Protein AF-A0A8T6YCF0-F1 (afdb_monomer_lite)

Radius of gyration: 19.41 Å; chains: 1; bounding box: 42×40×58 Å

Sequence (185 aa):
MAETSKVFKGVSFTDSLKNYMGLRNVSLCQFLFFLNIADIAQQIENNFYSDKDWHFRYNVSAMIKFAIVKFFRQQPFKKIVLSQDEAWLLGFEEGKDGGISIPSGGTLHHFVKYRLGIEGINKVMEMVGERIVKLIDLKDAKLDSTPLEASRYDVHSDFNPHYECKMDKAHITMIGTYPVFMTHT

Foldseek 3Di:
DDWDWDDAPRDIDTDACVVVQPPLDDDLLLVLLRQDCVVVQVVLCVPFFDDDPPDDDDPSQLLLSLVVVCVQVVDQLQPDDDDQVSSVSSPFDQDPVRGGDTDGSVRSVCCDPPGGNPPSNVSSLVVSVVSVVVVADPVQWDWDKAFDDQCQPDPPFDQDPVVRGGTKIWGFTDRNNDGSDIDID

Secondary structure (DSSP, 8-state):
--EEEEEETTEEEEEEGGGGTT-S---HHHHHHHS--HHHHHHHHHHT----TTSPPP-HHHHHHHHHHHHHTT--GGG----HHHHHHHTPPBPTTS-B-PPPHHHHHHIIIIIIHHHHHHHHHHHHHHHHHHHS-GGGEEEEEEEEE--TT-SSSPEETTTTEE-EEEEEEEETTEEEEEEE-

Structure (mmCIF, N/CA/C/O backbone):
data_AF-A0A8T6YCF0-F1
#
_entry.id   AF-A0A8T6YCF0-F1
#
loop_
_atom_site.group_PDB
_atom_site.id
_atom_site.type_symbol
_atom_site.label_atom_id
_atom_site.label_alt_id
_atom_site.label_comp_id
_atom_site.label_asym_id
_atom_site.label_entity_id
_atom_site.label_seq_id
_atom_site.pdbx_PDB_ins_code
_atom_site.Cartn_x
_atom_site.Cartn_y
_atom_site.Cartn_z
_atom_site.occupancy
_atom_site.B_iso_or_equiv
_atom_site.auth_seq_id
_atom_site.auth_comp_id
_atom_site.auth_asym_id
_atom_site.auth_atom_id
_atom_site.pdbx_PDB_model_num
ATOM 1 N N . MET A 1 1 ? -12.829 -14.033 10.451 1.00 55.97 1 MET A N 1
ATOM 2 C CA . MET A 1 1 ? -12.445 -12.652 10.087 1.00 55.97 1 MET A CA 1
ATOM 3 C C . MET A 1 1 ? -12.482 -11.834 11.354 1.00 55.97 1 MET A C 1
ATOM 5 O O . MET A 1 1 ? -13.473 -11.937 12.064 1.00 55.97 1 MET A O 1
ATOM 9 N N . ALA A 1 2 ? -11.388 -11.150 11.669 1.00 57.84 2 ALA A N 1
ATOM 10 C CA . ALA A 1 2 ? -11.230 -10.439 12.930 1.00 57.84 2 ALA A CA 1
ATOM 11 C C . ALA A 1 2 ? -12.069 -9.151 12.951 1.00 57.84 2 ALA A C 1
ATOM 13 O O . ALA A 1 2 ? -12.141 -8.444 11.944 1.00 57.84 2 ALA A O 1
ATOM 14 N N . GLU A 1 3 ? -12.689 -8.867 14.092 1.00 63.62 3 GLU A N 1
ATOM 15 C CA . GLU A 1 3 ? -13.190 -7.534 14.424 1.00 63.62 3 GLU A CA 1
ATOM 16 C C . GLU A 1 3 ? -11.995 -6.624 14.717 1.00 63.62 3 GLU A C 1
ATOM 18 O O . GLU A 1 3 ? -11.006 -7.050 15.316 1.00 63.62 3 GLU A O 1
ATOM 23 N N . THR A 1 4 ? -12.051 -5.386 14.237 1.00 68.25 4 THR A N 1
ATOM 24 C CA . THR A 1 4 ? -11.009 -4.379 14.454 1.00 68.25 4 THR A CA 1
ATOM 25 C C . THR A 1 4 ? -11.621 -3.209 15.204 1.00 68.25 4 THR A C 1
ATOM 27 O O . THR A 1 4 ? -12.600 -2.628 14.736 1.00 68.25 4 THR A O 1
ATOM 30 N N . SER A 1 5 ? -11.036 -2.860 16.350 1.00 68.38 5 SER A N 1
ATOM 31 C CA . SER A 1 5 ? -11.446 -1.711 17.160 1.00 68.38 5 SER A CA 1
ATOM 32 C C . SER A 1 5 ? -10.407 -0.596 17.066 1.00 68.38 5 SER A C 1
ATOM 34 O O . SER A 1 5 ? -9.217 -0.841 17.275 1.00 68.38 5 SER A O 1
ATOM 36 N N . LYS A 1 6 ? -10.829 0.635 16.759 1.00 70.00 6 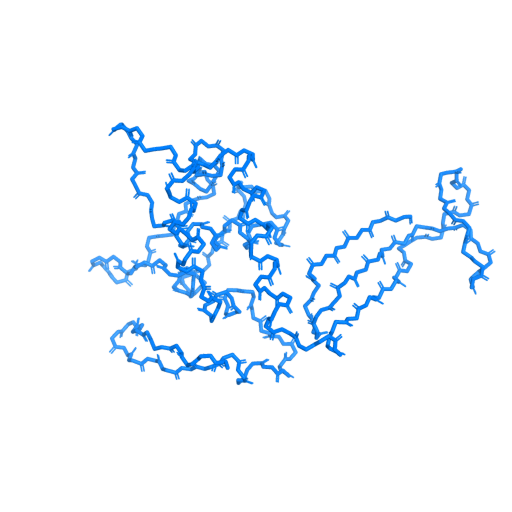LYS A N 1
ATOM 37 C CA . LYS A 1 6 ? -9.950 1.815 16.736 1.00 70.00 6 LYS A CA 1
ATOM 38 C C . LYS A 1 6 ? -10.720 3.085 17.096 1.00 70.00 6 LYS A C 1
ATOM 40 O O . LYS A 1 6 ? -11.910 3.194 16.822 1.00 70.00 6 LYS A O 1
ATOM 45 N N . VAL A 1 7 ? -10.033 4.052 17.699 1.00 65.00 7 VAL A N 1
ATOM 46 C CA . VAL A 1 7 ? -10.597 5.371 18.015 1.00 65.00 7 VAL A CA 1
ATOM 47 C C . VAL A 1 7 ? -10.356 6.338 16.848 1.00 65.00 7 VAL A C 1
ATOM 49 O O . VAL A 1 7 ? -9.244 6.406 16.318 1.00 65.00 7 VAL A O 1
ATOM 52 N N . PHE A 1 8 ? -11.386 7.090 16.458 1.00 61.44 8 PHE A N 1
ATOM 53 C CA . PHE A 1 8 ? -11.293 8.224 15.529 1.00 61.44 8 PHE A CA 1
ATOM 54 C C . PHE A 1 8 ? -11.990 9.431 16.135 1.00 61.44 8 PHE A C 1
ATOM 56 O O . PHE A 1 8 ? -13.147 9.305 16.541 1.00 61.44 8 PHE A O 1
ATOM 63 N N . LYS A 1 9 ? -11.315 10.585 16.220 1.00 63.62 9 LYS A N 1
ATOM 64 C CA . LYS A 1 9 ? -11.897 11.810 16.802 1.00 63.62 9 LYS A CA 1
ATOM 65 C C . LYS A 1 9 ? -12.595 11.587 18.158 1.00 63.62 9 LYS A C 1
ATOM 67 O O . LYS A 1 9 ? -13.655 12.146 18.425 1.00 63.62 9 LYS A O 1
ATOM 72 N N . GLY A 1 10 ? -12.034 10.719 19.002 1.00 61.75 10 GLY A N 1
ATOM 73 C CA . GLY A 1 10 ? -12.578 10.390 20.327 1.00 61.75 10 GLY A CA 1
ATOM 74 C C . GLY A 1 10 ? -13.732 9.377 20.358 1.00 61.75 10 GLY A C 1
ATOM 75 O O . GLY A 1 10 ? -14.208 9.050 21.442 1.00 61.75 10 GLY A O 1
ATOM 76 N N . VAL A 1 11 ? -14.164 8.836 19.215 1.00 62.38 11 VAL A N 1
ATOM 77 C CA . VAL A 1 11 ? -15.215 7.809 19.137 1.00 62.38 11 VAL A CA 1
ATOM 78 C C . VAL A 1 11 ? -14.588 6.433 18.923 1.00 62.38 11 VAL A C 1
ATOM 80 O O . VAL A 1 11 ? -13.785 6.251 18.009 1.00 62.38 11 VAL A O 1
ATOM 83 N N . SER A 1 12 ? -14.956 5.456 19.758 1.00 69.88 12 SER A N 1
ATOM 84 C CA . SER A 1 12 ? -14.554 4.055 19.581 1.00 69.88 12 SER A CA 1
ATOM 85 C C . SER A 1 12 ? -15.373 3.408 18.465 1.00 69.88 12 SER A C 1
ATOM 87 O O . SER A 1 12 ? -16.601 3.374 18.534 1.00 69.88 12 SER A O 1
ATOM 89 N N . PHE A 1 13 ? -14.693 2.895 17.443 1.00 64.19 13 PHE A N 1
ATOM 90 C CA . PHE A 1 13 ? -15.291 2.212 16.304 1.00 64.19 13 PHE A CA 1
ATOM 91 C C . PHE A 1 13 ? -14.854 0.750 16.312 1.00 64.19 13 PHE A C 1
ATOM 93 O O . PHE A 1 13 ? -13.655 0.479 16.322 1.00 64.19 13 PHE A O 1
ATOM 100 N N . THR A 1 14 ? -15.806 -0.184 16.322 1.00 72.50 14 THR A N 1
ATOM 101 C CA . THR A 1 14 ? -15.543 -1.624 16.166 1.00 72.50 14 THR A CA 1
ATOM 102 C C . THR A 1 14 ? -16.291 -2.124 14.950 1.00 72.50 14 THR A C 1
ATOM 104 O O . THR A 1 14 ? -17.495 -1.905 14.841 1.00 72.50 14 THR A O 1
ATOM 107 N N . ASP A 1 15 ? -15.578 -2.776 14.038 1.00 71.75 15 ASP A N 1
ATOM 108 C CA . ASP A 1 15 ? -16.151 -3.223 12.773 1.00 71.75 15 ASP A CA 1
ATOM 109 C C . ASP A 1 15 ? -15.438 -4.466 12.232 1.00 71.75 15 ASP A C 1
ATOM 111 O O . ASP A 1 15 ? -14.382 -4.864 12.729 1.00 71.75 15 ASP A O 1
ATOM 115 N N . SER A 1 16 ? -16.007 -5.102 11.211 1.00 73.56 16 SER A N 1
ATOM 116 C CA . SER A 1 16 ? -15.486 -6.329 10.621 1.00 73.56 16 SER A CA 1
ATOM 117 C C . SER A 1 16 ? -15.520 -6.290 9.098 1.00 73.56 16 SER A C 1
ATOM 119 O O . SER A 1 16 ? -16.460 -5.783 8.488 1.00 73.56 16 SER A O 1
ATOM 121 N N . LEU A 1 17 ? -14.543 -6.948 8.465 1.00 71.06 17 LEU A N 1
ATOM 122 C CA . LEU A 1 17 ? -14.498 -7.088 7.006 1.00 71.06 17 LEU A CA 1
ATOM 123 C C . LEU A 1 17 ? -15.774 -7.736 6.428 1.00 71.06 17 LEU A C 1
ATOM 125 O O . LEU A 1 17 ? -16.150 -7.438 5.298 1.00 71.06 17 LEU A O 1
ATOM 129 N N . LYS A 1 18 ? -16.477 -8.579 7.200 1.00 72.00 18 LYS A N 1
ATOM 130 C CA . LYS A 1 18 ? -17.719 -9.243 6.764 1.00 72.00 18 LYS A CA 1
ATOM 131 C C . LYS A 1 18 ? -18.812 -8.250 6.379 1.00 72.00 18 LYS A C 1
ATOM 133 O O . LYS A 1 18 ? -19.547 -8.518 5.438 1.00 72.00 18 LYS A O 1
ATOM 138 N N . ASN A 1 19 ? -18.875 -7.101 7.051 1.00 69.44 19 ASN A N 1
ATOM 139 C CA . ASN A 1 19 ? -19.874 -6.062 6.782 1.00 69.44 19 ASN A CA 1
ATOM 140 C C . ASN A 1 19 ? -19.693 -5.410 5.400 1.00 69.44 19 ASN A C 1
ATOM 142 O O . ASN A 1 19 ? -20.586 -4.732 4.898 1.00 69.44 19 ASN A O 1
ATOM 146 N N . TYR A 1 20 ? -18.542 -5.652 4.773 1.00 70.25 20 TYR A N 1
ATOM 147 C CA . TYR A 1 20 ? -18.143 -5.099 3.487 1.00 70.25 20 TYR A CA 1
ATOM 148 C C . TYR A 1 20 ? -18.127 -6.142 2.366 1.00 70.25 20 TYR A C 1
ATOM 150 O O . TYR A 1 20 ? -18.108 -5.778 1.189 1.00 70.25 20 TYR A O 1
ATOM 158 N N . MET A 1 21 ? -18.173 -7.435 2.706 1.00 63.44 21 MET A N 1
ATOM 159 C CA . MET A 1 21 ? -18.227 -8.523 1.733 1.00 63.44 21 MET A CA 1
ATOM 160 C C . MET A 1 21 ? -19.614 -8.567 1.078 1.00 63.44 21 MET A C 1
ATOM 162 O O . MET A 1 21 ? -20.559 -9.116 1.632 1.00 63.44 21 MET A O 1
ATOM 166 N N . GLY A 1 22 ? -19.744 -7.939 -0.093 1.00 62.09 22 GLY A N 1
ATOM 167 C CA . GLY A 1 22 ? -20.997 -7.853 -0.857 1.00 62.09 22 GLY A CA 1
ATOM 168 C C . GLY A 1 22 ? -21.413 -6.428 -1.228 1.00 62.09 22 GLY A C 1
ATOM 169 O O . GLY A 1 22 ? -22.298 -6.240 -2.065 1.00 62.09 22 GLY A O 1
ATOM 170 N N . LEU A 1 23 ? -20.753 -5.413 -0.665 1.00 69.00 23 LEU A N 1
ATOM 171 C CA . LEU A 1 23 ? -20.927 -4.032 -1.101 1.00 69.00 23 LEU A CA 1
ATOM 172 C C . LEU A 1 23 ? -20.154 -3.798 -2.405 1.00 69.00 23 LEU A C 1
ATOM 174 O O . LEU A 1 23 ? -18.994 -4.178 -2.528 1.00 69.00 23 LEU A O 1
ATOM 178 N N . ARG A 1 24 ? -20.787 -3.135 -3.381 1.00 55.75 24 ARG A N 1
ATOM 179 C CA . ARG A 1 24 ? -20.176 -2.893 -4.704 1.00 55.75 24 ARG A CA 1
ATOM 180 C C . ARG A 1 24 ? -19.000 -1.908 -4.673 1.00 55.75 24 ARG A C 1
ATOM 182 O O . ARG A 1 24 ? -18.152 -1.976 -5.551 1.00 55.75 24 ARG A O 1
ATOM 189 N N . ASN A 1 25 ? -18.948 -1.017 -3.679 1.00 65.25 25 ASN A N 1
ATOM 190 C CA . ASN A 1 25 ? -17.993 0.092 -3.608 1.00 65.25 25 ASN A CA 1
ATOM 191 C C . ASN A 1 25 ? -17.349 0.192 -2.215 1.00 65.25 25 ASN A C 1
ATOM 193 O O . ASN A 1 25 ? -17.681 1.092 -1.445 1.00 65.25 25 ASN A O 1
ATOM 197 N N . VAL A 1 26 ? -16.428 -0.714 -1.875 1.00 70.31 26 VAL A N 1
ATOM 198 C CA . VAL A 1 26 ? -15.593 -0.565 -0.663 1.00 70.31 26 VAL A CA 1
ATOM 199 C C . VAL A 1 26 ? -14.213 -0.072 -1.070 1.00 70.31 26 VAL A C 1
ATOM 201 O O . VAL A 1 26 ? -13.620 -0.596 -2.014 1.00 70.31 26 VAL A O 1
ATOM 204 N N . SER A 1 27 ? -13.719 0.968 -0.398 1.00 80.81 27 SER A N 1
ATOM 205 C CA . SER A 1 27 ? -12.425 1.563 -0.730 1.00 80.81 27 SER A CA 1
ATOM 206 C C . SER A 1 27 ? -11.279 0.610 -0.381 1.00 80.81 27 SER A C 1
ATOM 208 O O . SER A 1 27 ? -11.339 -0.138 0.597 1.00 80.81 27 SER A O 1
ATOM 210 N N . LEU A 1 28 ? -10.189 0.670 -1.151 1.00 84.56 28 LEU A N 1
ATOM 211 C CA . LEU A 1 28 ? -8.976 -0.094 -0.849 1.00 84.56 28 LEU A CA 1
ATOM 212 C C . LEU A 1 28 ? -8.439 0.226 0.555 1.00 84.56 28 LEU A C 1
ATOM 214 O O . LEU A 1 28 ? -7.995 -0.673 1.260 1.00 84.56 28 LEU A O 1
ATOM 218 N N . CYS A 1 29 ? -8.510 1.488 0.985 1.00 88.69 29 CYS A N 1
ATOM 219 C CA . CYS A 1 29 ? -8.079 1.892 2.323 1.00 88.69 29 CYS A CA 1
ATOM 220 C C . CYS A 1 29 ? -8.915 1.212 3.417 1.00 88.69 29 CYS A C 1
ATOM 222 O O . CYS A 1 29 ? -8.352 0.768 4.414 1.00 88.69 29 CYS A O 1
ATOM 224 N N . GLN A 1 30 ? -10.227 1.057 3.207 1.00 83.81 30 GLN A N 1
ATOM 225 C CA . GLN A 1 30 ? -11.110 0.336 4.126 1.00 83.81 30 GLN A CA 1
ATOM 226 C C . GLN A 1 30 ? -10.774 -1.160 4.174 1.00 83.81 30 GLN A C 1
ATOM 228 O O . GLN A 1 30 ? -10.737 -1.754 5.246 1.00 83.81 30 GLN A O 1
ATOM 233 N N . PHE A 1 31 ? -10.468 -1.779 3.032 1.00 83.12 31 PHE A N 1
ATOM 234 C CA . PHE A 1 31 ? -9.995 -3.164 3.015 1.00 83.12 31 PHE A CA 1
ATOM 235 C C . PHE A 1 31 ? -8.668 -3.318 3.780 1.00 83.12 31 PHE A C 1
ATOM 237 O O . PHE A 1 31 ? -8.532 -4.184 4.645 1.00 83.12 31 PHE A O 1
ATOM 244 N N . LEU A 1 32 ? -7.702 -2.435 3.512 1.00 87.06 32 LEU A N 1
ATOM 245 C CA . LEU A 1 32 ? -6.395 -2.437 4.169 1.00 87.06 32 LEU A CA 1
ATOM 246 C C . LEU A 1 32 ? -6.477 -2.121 5.667 1.00 87.06 32 LEU A C 1
ATOM 248 O O . LEU A 1 32 ? -5.581 -2.518 6.410 1.00 87.06 32 LEU A O 1
ATOM 252 N N . PHE A 1 33 ? -7.521 -1.432 6.131 1.00 86.00 33 PHE A N 1
ATOM 253 C CA . PHE A 1 33 ? -7.781 -1.234 7.556 1.00 86.00 33 PHE A CA 1
ATOM 254 C C . PHE A 1 33 ? -7.974 -2.579 8.275 1.00 86.00 33 PHE A C 1
ATOM 256 O O . PHE A 1 33 ? -7.303 -2.826 9.276 1.00 86.00 33 PHE A O 1
ATOM 263 N N . PHE A 1 34 ? -8.786 -3.480 7.710 1.00 80.94 34 PHE A N 1
ATOM 264 C CA . PHE A 1 34 ? -9.031 -4.819 8.266 1.00 80.94 34 PHE A CA 1
ATOM 265 C C . PHE A 1 34 ? -7.914 -5.827 7.983 1.00 80.94 34 PHE A C 1
ATOM 267 O O . PHE A 1 34 ? -7.823 -6.867 8.640 1.00 80.94 34 PHE A O 1
ATOM 274 N N . LEU A 1 35 ? -7.055 -5.544 7.002 1.00 83.44 35 LEU A N 1
ATOM 275 C CA . LEU A 1 35 ? -5.901 -6.379 6.711 1.00 83.44 35 LEU A CA 1
ATOM 276 C C . LEU A 1 35 ? -4.837 -6.196 7.804 1.00 83.44 35 LEU A C 1
ATOM 278 O O . LEU A 1 35 ? -4.079 -5.219 7.811 1.00 83.44 35 LEU A O 1
ATOM 282 N N . ASN A 1 36 ? -4.763 -7.154 8.732 1.00 84.06 36 ASN A N 1
ATOM 283 C CA . ASN A 1 36 ? -3.674 -7.195 9.702 1.00 84.06 36 ASN A CA 1
ATOM 284 C C . ASN A 1 36 ? -2.362 -7.538 8.984 1.00 84.06 36 ASN A C 1
ATOM 286 O O . ASN A 1 36 ? -2.206 -8.645 8.462 1.00 84.06 36 ASN A O 1
ATOM 290 N N . ILE A 1 37 ? -1.444 -6.572 8.975 1.00 90.62 37 ILE A N 1
ATOM 291 C CA . ILE A 1 37 ? -0.098 -6.684 8.408 1.00 90.62 37 ILE A CA 1
ATOM 292 C C . ILE A 1 37 ? 0.990 -6.409 9.454 1.00 90.62 37 ILE A C 1
ATOM 294 O O . ILE A 1 37 ? 2.121 -6.124 9.078 1.00 90.62 37 ILE A O 1
ATOM 298 N N . ALA A 1 38 ? 0.669 -6.409 10.751 1.00 91.06 38 ALA A N 1
ATOM 299 C CA . ALA A 1 38 ? 1.638 -6.063 11.794 1.00 91.06 38 ALA A CA 1
ATOM 300 C C . ALA A 1 38 ? 2.857 -6.998 11.772 1.00 91.06 38 ALA A C 1
ATOM 302 O O . ALA A 1 38 ? 3.994 -6.547 11.876 1.00 91.06 38 ALA A O 1
ATOM 303 N N . ASP A 1 39 ? 2.620 -8.290 11.548 1.00 92.19 39 ASP A N 1
ATOM 304 C CA . ASP A 1 39 ? 3.664 -9.299 11.400 1.00 92.19 39 ASP A CA 1
ATOM 305 C C . ASP A 1 39 ? 4.502 -9.089 10.128 1.00 92.19 39 ASP A C 1
ATOM 307 O O . ASP A 1 39 ? 5.728 -9.178 10.176 1.00 92.19 39 ASP A O 1
ATOM 311 N N . ILE A 1 40 ? 3.859 -8.714 9.016 1.00 93.44 40 ILE A N 1
ATOM 312 C CA . ILE A 1 40 ? 4.548 -8.348 7.770 1.00 93.44 40 ILE A CA 1
ATOM 313 C C . ILE A 1 40 ? 5.423 -7.113 8.003 1.00 93.44 40 ILE A C 1
ATOM 315 O O . ILE A 1 40 ? 6.596 -7.117 7.646 1.00 93.44 40 ILE A O 1
ATOM 319 N N . ALA A 1 41 ? 4.882 -6.067 8.628 1.00 93.81 41 ALA A N 1
ATOM 320 C CA . ALA A 1 41 ? 5.615 -4.842 8.924 1.00 93.81 41 ALA A CA 1
ATOM 321 C C . ALA A 1 41 ? 6.839 -5.129 9.803 1.00 93.81 41 ALA A C 1
ATOM 323 O O . ALA A 1 41 ? 7.929 -4.674 9.471 1.00 93.81 41 ALA A O 1
ATOM 324 N N . GLN A 1 42 ? 6.691 -5.954 10.844 1.00 94.06 42 GLN A N 1
ATOM 325 C CA . GLN A 1 42 ? 7.803 -6.370 11.698 1.00 94.06 42 GLN A CA 1
ATOM 326 C C . GLN A 1 42 ? 8.873 -7.146 10.918 1.00 94.06 42 GLN A C 1
ATOM 328 O O . GLN A 1 42 ? 10.067 -6.896 11.080 1.00 94.06 42 GLN A O 1
ATOM 333 N N . GLN A 1 43 ? 8.465 -8.080 10.055 1.00 93.56 43 GLN A N 1
ATOM 334 C CA . GLN A 1 43 ? 9.404 -8.830 9.223 1.00 93.56 43 GLN A CA 1
ATOM 335 C C . GLN A 1 43 ? 10.154 -7.910 8.254 1.00 93.56 43 GLN A C 1
ATOM 337 O O . GLN A 1 43 ? 11.359 -8.073 8.060 1.00 93.56 43 GLN A O 1
ATOM 342 N N . ILE A 1 44 ? 9.464 -6.934 7.668 1.00 93.12 44 ILE A N 1
ATOM 343 C CA . ILE A 1 44 ? 10.071 -5.946 6.780 1.00 93.12 44 ILE A CA 1
ATOM 344 C C . ILE A 1 44 ? 11.037 -5.038 7.542 1.00 93.12 44 ILE A C 1
ATOM 346 O O . ILE A 1 44 ? 12.150 -4.810 7.065 1.00 93.12 44 ILE A O 1
ATOM 350 N N . GLU A 1 45 ? 10.657 -4.585 8.739 1.00 91.69 45 GLU A N 1
ATOM 351 C CA . GLU A 1 45 ? 11.529 -3.811 9.625 1.00 91.69 45 GLU A CA 1
ATOM 352 C C . GLU A 1 45 ? 12.829 -4.551 9.945 1.00 91.69 45 GLU A C 1
ATOM 354 O O . GLU A 1 45 ? 13.906 -3.976 9.828 1.00 91.69 45 GLU A O 1
ATOM 359 N N . ASN A 1 46 ? 12.745 -5.839 10.271 1.00 91.50 46 ASN A N 1
ATOM 360 C CA . ASN A 1 46 ? 13.909 -6.607 10.710 1.00 91.50 46 ASN A CA 1
ATOM 361 C C . ASN A 1 46 ? 14.888 -6.962 9.579 1.00 91.50 46 ASN A C 1
ATOM 363 O O . ASN A 1 46 ? 16.062 -7.188 9.855 1.00 91.50 46 ASN A O 1
ATOM 367 N N . ASN A 1 47 ? 14.414 -7.070 8.333 1.00 92.31 47 ASN A N 1
ATOM 368 C CA . ASN A 1 47 ? 15.201 -7.667 7.243 1.00 92.31 47 ASN A CA 1
ATOM 369 C C . ASN A 1 47 ? 15.517 -6.711 6.089 1.00 92.31 47 ASN A C 1
ATOM 371 O O . ASN A 1 47 ? 16.493 -6.927 5.379 1.00 92.31 47 ASN A O 1
ATOM 375 N N . PHE A 1 48 ? 14.702 -5.676 5.879 1.00 90.00 48 PHE A N 1
ATOM 376 C CA . PHE A 1 48 ? 14.815 -4.813 4.696 1.00 90.00 48 PHE A CA 1
ATOM 377 C C . PHE A 1 48 ? 14.879 -3.328 5.038 1.00 90.00 48 PHE A C 1
ATOM 379 O O . PHE A 1 48 ? 15.377 -2.539 4.241 1.00 90.00 48 PHE A O 1
ATOM 386 N N . TYR A 1 49 ? 14.372 -2.928 6.204 1.00 87.31 49 TYR A N 1
ATOM 387 C CA . TYR A 1 49 ? 14.271 -1.526 6.576 1.00 87.31 49 TYR A CA 1
ATOM 388 C C . TYR A 1 49 ? 15.625 -0.950 7.003 1.00 87.31 49 TYR A C 1
ATOM 390 O O . TYR A 1 49 ? 16.131 -1.217 8.090 1.00 87.31 49 TYR A O 1
ATOM 398 N N . SER A 1 50 ? 16.209 -0.107 6.153 1.00 83.19 50 SER A N 1
ATOM 399 C CA . SER A 1 50 ? 17.502 0.531 6.435 1.00 83.19 50 SER A CA 1
ATOM 400 C C . SER A 1 50 ? 17.380 1.621 7.508 1.00 83.19 50 SER A C 1
ATOM 402 O O . SER A 1 50 ? 17.049 2.760 7.177 1.00 83.19 50 SER A O 1
ATOM 404 N N . ASP A 1 51 ? 17.721 1.323 8.765 1.00 71.75 51 ASP A N 1
ATOM 405 C CA . ASP A 1 51 ? 17.632 2.256 9.902 1.00 71.75 51 ASP A CA 1
ATOM 406 C C . ASP A 1 51 ? 18.959 2.944 10.259 1.00 71.75 51 ASP A C 1
ATOM 408 O O . ASP A 1 51 ? 19.509 2.768 11.339 1.00 71.75 51 ASP A O 1
ATOM 412 N N . LYS A 1 52 ? 19.509 3.727 9.323 1.00 76.25 52 LYS A N 1
ATOM 413 C CA . LYS A 1 52 ? 20.689 4.563 9.614 1.00 76.25 52 LYS A CA 1
ATOM 414 C C . LYS A 1 52 ? 20.296 5.762 10.483 1.00 76.25 52 LYS A C 1
ATOM 416 O O . LYS A 1 52 ? 19.283 6.400 10.194 1.00 76.25 52 LYS A O 1
ATOM 421 N N . ASP A 1 53 ? 21.162 6.131 11.426 1.00 63.12 53 ASP A N 1
ATOM 422 C CA . ASP A 1 53 ? 20.938 7.147 12.476 1.00 63.12 53 ASP A CA 1
ATOM 423 C C . ASP A 1 53 ? 20.421 8.512 11.986 1.00 63.12 53 ASP A C 1
ATOM 425 O O . ASP A 1 53 ? 19.688 9.206 12.683 1.00 63.12 53 ASP A O 1
ATOM 429 N N . TRP A 1 54 ? 20.778 8.913 10.768 1.00 64.00 54 TRP A N 1
ATOM 430 C CA . TRP A 1 54 ? 20.379 10.190 10.162 1.00 64.00 54 TRP A CA 1
ATOM 431 C C . TRP A 1 54 ? 18.988 10.204 9.505 1.00 64.00 54 TRP A C 1
ATOM 433 O O . TRP A 1 54 ? 18.607 11.191 8.874 1.00 64.00 54 TRP A O 1
ATOM 443 N N . HIS A 1 55 ? 18.230 9.113 9.578 1.00 67.44 55 HIS A N 1
ATOM 444 C CA . HIS A 1 55 ? 16.948 9.013 8.897 1.00 67.44 55 HIS A CA 1
ATOM 445 C C . HIS A 1 55 ? 15.770 9.011 9.876 1.00 67.44 55 HIS A C 1
ATOM 447 O O . HIS A 1 55 ? 15.760 8.295 10.870 1.00 67.44 55 HIS A O 1
ATOM 453 N N . PHE A 1 56 ? 14.713 9.743 9.522 1.00 73.19 56 PHE A N 1
ATOM 454 C CA . PHE A 1 56 ? 13.446 9.715 10.248 1.00 73.19 56 PHE A CA 1
ATOM 455 C C . PHE A 1 56 ? 12.810 8.314 10.224 1.00 73.19 56 PHE A C 1
ATOM 457 O O . PHE A 1 56 ? 12.735 7.679 9.165 1.00 73.19 56 PHE A O 1
ATOM 464 N N . ARG A 1 57 ? 12.312 7.848 11.376 1.00 79.75 57 ARG A N 1
ATOM 465 C CA . ARG A 1 57 ? 11.607 6.567 11.481 1.00 79.75 57 ARG A CA 1
ATOM 466 C C . ARG A 1 57 ? 10.134 6.744 11.125 1.00 79.75 57 ARG A C 1
ATOM 468 O O . ARG A 1 57 ? 9.419 7.515 11.754 1.00 79.75 57 ARG A O 1
ATOM 475 N N . TYR A 1 58 ? 9.680 6.011 10.116 1.00 83.31 58 TYR A N 1
ATOM 476 C CA . TYR A 1 58 ? 8.281 5.999 9.711 1.00 83.31 58 TYR A CA 1
ATOM 477 C C . TYR A 1 58 ? 7.474 4.959 10.493 1.00 83.31 58 TYR A C 1
ATOM 479 O O . TYR A 1 58 ? 8.019 3.945 10.925 1.00 83.31 58 TYR A O 1
ATOM 487 N N . ASN A 1 59 ? 6.155 5.152 10.576 1.00 90.00 59 ASN A N 1
ATOM 488 C CA . ASN A 1 59 ? 5.238 4.054 10.873 1.00 90.00 59 ASN A CA 1
ATOM 489 C C . ASN A 1 59 ? 5.219 3.104 9.662 1.00 90.00 59 ASN A C 1
ATOM 491 O O . ASN A 1 59 ? 4.584 3.392 8.644 1.00 90.00 59 ASN A O 1
ATOM 495 N N . VAL A 1 60 ? 5.965 2.002 9.747 1.00 92.19 60 VAL A N 1
ATOM 496 C CA . VAL A 1 60 ? 6.215 1.115 8.602 1.00 92.19 60 VAL A CA 1
ATOM 497 C C . VAL A 1 60 ? 4.938 0.438 8.122 1.00 92.19 60 VAL A C 1
ATOM 499 O O . VAL A 1 60 ? 4.720 0.362 6.917 1.00 92.19 60 VAL A O 1
ATOM 502 N N . SER A 1 61 ? 4.050 0.036 9.033 1.00 94.12 61 SER A N 1
ATOM 503 C CA . SER A 1 61 ? 2.746 -0.535 8.677 1.00 94.12 61 SER A CA 1
ATOM 504 C C . SER A 1 61 ? 1.912 0.444 7.842 1.00 94.12 61 SER A C 1
ATOM 506 O O . SER A 1 61 ? 1.475 0.108 6.738 1.00 94.12 61 SER A O 1
ATOM 508 N N . ALA A 1 62 ? 1.766 1.692 8.301 1.00 94.19 62 ALA A N 1
ATOM 509 C CA . ALA A 1 62 ? 1.008 2.707 7.571 1.00 94.19 62 ALA A CA 1
ATOM 510 C C . ALA A 1 62 ? 1.652 3.058 6.216 1.00 94.19 62 ALA A C 1
ATOM 512 O O . ALA A 1 62 ? 0.957 3.192 5.206 1.00 94.19 62 ALA A O 1
ATOM 513 N N . MET A 1 63 ? 2.986 3.134 6.158 1.00 95.25 63 MET A N 1
ATOM 514 C CA . MET A 1 63 ? 3.718 3.392 4.913 1.00 95.25 63 MET A CA 1
ATOM 515 C C . MET A 1 63 ? 3.639 2.231 3.913 1.00 95.25 63 MET A C 1
ATOM 517 O O . MET A 1 63 ? 3.520 2.483 2.714 1.00 95.25 63 MET A O 1
ATOM 521 N N . ILE A 1 64 ? 3.650 0.975 4.376 1.00 95.75 64 ILE A N 1
ATOM 522 C CA . ILE A 1 64 ? 3.406 -0.206 3.534 1.00 95.75 64 ILE A CA 1
ATOM 523 C C . ILE A 1 64 ? 2.005 -0.126 2.926 1.00 95.75 64 ILE A C 1
ATOM 525 O O . ILE A 1 64 ? 1.858 -0.239 1.708 1.00 95.75 64 ILE A O 1
ATOM 529 N N . LYS A 1 65 ? 0.978 0.140 3.744 1.00 95.38 65 LYS A N 1
ATOM 530 C CA . LYS A 1 65 ? -0.393 0.306 3.242 1.00 95.38 65 LYS A CA 1
ATOM 531 C C . LYS A 1 65 ? -0.487 1.451 2.235 1.00 95.38 65 LYS A C 1
ATOM 533 O O . LYS A 1 65 ? -1.125 1.299 1.195 1.00 95.38 65 LYS A O 1
ATOM 538 N N . PHE A 1 66 ? 0.204 2.563 2.480 1.00 95.56 66 PHE A N 1
ATOM 539 C CA . PHE A 1 66 ? 0.230 3.683 1.543 1.00 95.56 66 PHE A CA 1
ATOM 540 C C . PHE A 1 66 ? 0.921 3.327 0.216 1.00 95.56 66 PHE A C 1
ATOM 542 O O . PHE A 1 66 ? 0.431 3.686 -0.858 1.00 95.56 66 PHE A O 1
ATOM 549 N N . ALA A 1 67 ? 2.014 2.561 0.263 1.00 95.06 67 ALA A N 1
ATOM 550 C CA . ALA A 1 67 ? 2.679 2.057 -0.935 1.00 95.06 67 ALA A CA 1
ATOM 551 C C . ALA A 1 67 ? 1.737 1.176 -1.770 1.00 95.06 67 ALA A C 1
ATOM 553 O O . ALA A 1 67 ? 1.625 1.389 -2.978 1.00 95.06 67 ALA A O 1
ATOM 554 N N . ILE A 1 68 ? 0.999 0.262 -1.131 1.00 93.12 68 ILE A N 1
ATOM 555 C CA . ILE A 1 68 ? -0.001 -0.588 -1.798 1.00 93.12 68 ILE A CA 1
ATOM 556 C C . ILE A 1 68 ? -1.068 0.271 -2.486 1.00 93.12 68 ILE A C 1
ATOM 558 O O . ILE A 1 68 ? -1.342 0.070 -3.668 1.00 93.12 68 ILE A O 1
ATOM 562 N N . VAL A 1 69 ? -1.617 1.277 -1.792 1.00 92.62 69 VAL A N 1
ATOM 563 C CA . VAL A 1 69 ? -2.602 2.204 -2.377 1.00 92.62 69 VAL A CA 1
ATOM 564 C C . VAL A 1 69 ? -2.044 2.906 -3.611 1.00 92.62 69 VAL A C 1
ATOM 566 O O . VAL A 1 69 ? -2.717 2.971 -4.640 1.00 92.62 69 VAL A O 1
ATOM 569 N N . LYS A 1 70 ? -0.801 3.395 -3.547 1.00 93.38 70 LYS A N 1
ATOM 570 C CA . LYS A 1 70 ? -0.132 4.017 -4.695 1.00 93.38 70 LYS A CA 1
ATOM 571 C C . LYS A 1 70 ? -0.023 3.050 -5.874 1.00 93.38 70 LYS A C 1
ATOM 573 O O . LYS A 1 70 ? -0.290 3.461 -7.003 1.00 93.38 70 LYS A O 1
ATOM 578 N N . PHE A 1 71 ? 0.407 1.808 -5.639 1.00 89.31 71 PHE A N 1
ATOM 579 C CA . PHE A 1 71 ? 0.584 0.821 -6.710 1.00 89.31 71 PHE A CA 1
ATOM 580 C C . P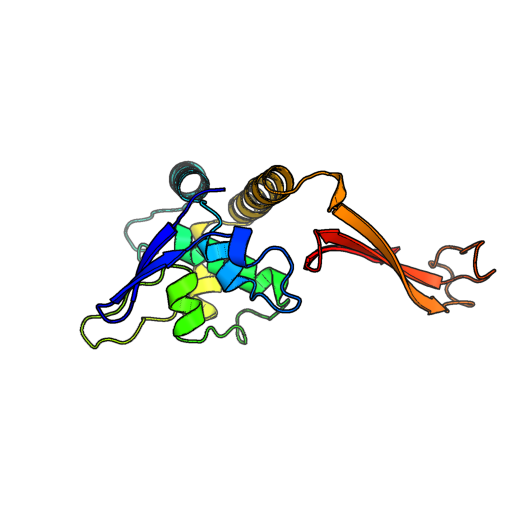HE A 1 71 ? -0.747 0.435 -7.345 1.00 89.31 71 PHE A C 1
ATOM 582 O O . PHE A 1 71 ? -0.840 0.400 -8.567 1.00 89.31 71 PHE A O 1
ATOM 589 N N . PHE A 1 72 ? -1.789 0.271 -6.534 1.00 85.69 72 PHE A N 1
ATOM 590 C CA . PHE A 1 72 ? -3.128 -0.032 -7.020 1.00 85.69 72 PHE A CA 1
ATOM 591 C C . PHE A 1 72 ? -3.727 1.108 -7.850 1.00 85.69 72 PHE A C 1
ATOM 593 O O . PHE A 1 72 ? -4.285 0.885 -8.918 1.00 85.69 72 PHE A O 1
ATOM 600 N N . ARG A 1 73 ? -3.571 2.358 -7.394 1.00 85.69 73 ARG A N 1
ATOM 601 C CA . ARG A 1 73 ? -4.039 3.542 -8.133 1.00 85.69 73 ARG A CA 1
ATOM 602 C C . ARG A 1 73 ? -3.221 3.834 -9.391 1.00 85.69 73 ARG A C 1
ATOM 604 O O . ARG A 1 73 ? -3.590 4.734 -10.139 1.00 85.69 73 ARG A O 1
ATOM 611 N N . GLN A 1 74 ? -2.083 3.159 -9.575 1.00 86.56 74 GLN A N 1
ATOM 612 C CA . GLN A 1 74 ? -1.109 3.416 -10.641 1.00 86.56 74 GLN A CA 1
ATOM 613 C C . GLN A 1 74 ? -0.704 4.898 -10.749 1.00 86.56 74 GLN A C 1
ATOM 615 O O . GLN A 1 74 ? -0.337 5.405 -11.809 1.00 86.56 74 GLN A O 1
ATOM 620 N N . GLN A 1 75 ? -0.750 5.624 -9.630 1.00 85.94 75 GLN A N 1
ATOM 621 C CA . GLN A 1 75 ? -0.433 7.046 -9.608 1.00 85.94 75 GLN A CA 1
ATOM 622 C C . GLN A 1 75 ? 1.079 7.256 -9.467 1.00 85.94 75 GLN A C 1
ATOM 624 O O . GLN A 1 75 ? 1.745 6.554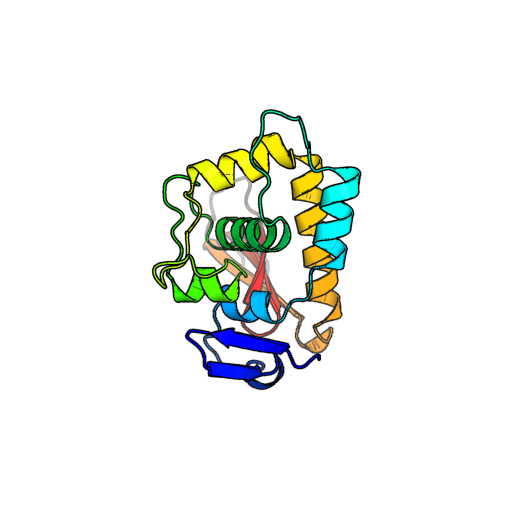 -8.698 1.00 85.94 75 GLN A O 1
ATOM 629 N N . PRO A 1 76 ? 1.661 8.252 -10.159 1.00 90.75 76 PRO A N 1
ATOM 630 C CA . PRO A 1 76 ? 3.047 8.622 -9.922 1.00 90.75 76 PRO A CA 1
ATOM 631 C C . PRO A 1 76 ? 3.188 9.219 -8.518 1.00 90.75 76 PRO A C 1
ATOM 633 O O . PRO A 1 76 ? 2.291 9.918 -8.049 1.00 90.75 76 PRO A O 1
ATOM 636 N N . PHE A 1 77 ? 4.345 9.022 -7.873 1.00 91.81 77 PHE A N 1
ATOM 637 C CA . PHE A 1 77 ? 4.587 9.516 -6.510 1.00 91.81 77 PHE A CA 1
ATOM 638 C C . PHE A 1 77 ? 4.280 11.009 -6.358 1.00 91.81 77 PHE A C 1
ATOM 640 O O . PHE A 1 77 ? 3.697 11.410 -5.372 1.00 91.81 77 PHE A O 1
ATOM 647 N N . LYS A 1 78 ? 4.567 11.849 -7.355 1.00 91.25 78 LYS A N 1
ATOM 648 C CA . LYS A 1 78 ? 4.264 13.290 -7.278 1.00 91.25 78 LYS A CA 1
ATOM 649 C C . LYS A 1 78 ? 2.766 13.650 -7.264 1.00 91.25 78 LYS A C 1
ATOM 651 O O . LYS A 1 78 ? 2.443 14.799 -7.000 1.00 91.25 78 LYS A O 1
ATOM 656 N N . LYS A 1 79 ? 1.872 12.717 -7.617 1.00 90.38 79 LYS A N 1
ATOM 657 C CA . LYS A 1 79 ? 0.416 12.939 -7.713 1.00 90.38 79 LYS A CA 1
ATOM 658 C C . LYS A 1 79 ? -0.396 12.130 -6.699 1.00 90.38 79 LYS A C 1
ATOM 660 O O . LYS A 1 79 ? -1.604 12.323 -6.637 1.00 90.38 79 LYS A O 1
ATOM 665 N N . ILE A 1 80 ? 0.224 11.209 -5.958 1.00 91.88 80 ILE A N 1
ATOM 666 C CA . ILE A 1 80 ? -0.496 10.427 -4.950 1.00 91.88 80 ILE A CA 1
ATOM 667 C C . ILE A 1 80 ? -0.884 11.337 -3.783 1.00 91.88 80 ILE A C 1
ATOM 669 O O . ILE A 1 80 ? -0.043 12.030 -3.211 1.00 91.88 80 ILE A O 1
ATOM 673 N N . VAL A 1 81 ? -2.169 11.326 -3.447 1.00 87.50 81 VAL A N 1
ATOM 674 C CA . VAL A 1 81 ? -2.749 12.088 -2.340 1.00 87.50 81 VAL A CA 1
ATOM 675 C C . VAL A 1 81 ? -3.691 11.159 -1.583 1.00 87.50 81 VAL A C 1
ATOM 677 O O . VAL A 1 81 ? -4.400 10.362 -2.201 1.00 87.50 81 VAL A O 1
ATOM 680 N N . LEU A 1 82 ? -3.675 11.249 -0.256 1.00 91.25 82 LEU A N 1
ATOM 681 C CA . LEU A 1 82 ? -4.677 10.631 0.608 1.00 91.25 82 LEU A CA 1
ATOM 682 C C . LEU A 1 82 ? -5.591 11.722 1.155 1.00 91.25 82 LEU A C 1
ATOM 684 O O . LEU A 1 82 ? -5.126 12.822 1.461 1.00 91.25 82 LEU A O 1
ATOM 688 N N . SER A 1 83 ? -6.876 11.411 1.307 1.00 90.62 83 SER A N 1
ATOM 689 C CA . SER A 1 83 ? -7.737 12.206 2.185 1.00 90.62 83 SER A CA 1
ATOM 690 C C . SER A 1 83 ? -7.388 11.943 3.659 1.00 90.62 83 SER A C 1
ATOM 692 O O . SER A 1 83 ? -6.672 10.993 3.984 1.00 90.62 83 SER A O 1
ATOM 694 N N . GLN A 1 84 ? -7.907 12.773 4.567 1.00 88.81 84 GLN A N 1
ATOM 695 C CA . GLN A 1 84 ? -7.764 12.556 6.014 1.00 88.81 84 GLN A CA 1
ATOM 696 C C . GLN A 1 84 ? -8.344 11.195 6.439 1.00 88.81 84 GLN A C 1
ATOM 698 O O . GLN A 1 84 ? -7.682 10.444 7.152 1.00 88.81 84 GLN A O 1
ATOM 703 N N . ASP A 1 85 ? -9.524 10.836 5.929 1.00 88.31 85 ASP A N 1
ATOM 704 C CA . ASP A 1 85 ? -10.175 9.558 6.246 1.00 88.31 85 ASP A CA 1
ATOM 705 C C . ASP A 1 85 ? -9.358 8.366 5.734 1.00 88.31 85 ASP A C 1
ATOM 707 O O . ASP A 1 85 ? -9.186 7.367 6.431 1.00 88.31 85 ASP A O 1
ATOM 711 N N . GLU A 1 86 ? -8.788 8.477 4.530 1.00 91.81 86 GLU A N 1
ATOM 712 C CA . GLU A 1 86 ? -7.903 7.445 3.997 1.00 91.81 86 GLU A CA 1
ATOM 713 C C . GLU A 1 86 ? -6.649 7.304 4.853 1.00 91.81 86 GLU A C 1
ATOM 715 O O . GLU A 1 86 ? -6.299 6.191 5.235 1.00 91.81 86 GLU A O 1
ATOM 720 N N . ALA A 1 87 ? -5.998 8.414 5.204 1.00 92.06 87 ALA A N 1
ATOM 721 C CA . ALA A 1 87 ? -4.815 8.385 6.053 1.00 92.06 87 ALA A CA 1
ATOM 722 C C . ALA A 1 87 ? -5.108 7.730 7.417 1.00 92.06 87 ALA A C 1
ATOM 724 O O . ALA A 1 87 ? -4.320 6.906 7.893 1.00 92.06 87 ALA A O 1
ATOM 725 N N . TRP A 1 88 ? -6.273 8.012 8.002 1.00 89.75 88 TRP A N 1
ATOM 726 C CA . TRP A 1 88 ? -6.710 7.375 9.240 1.00 89.75 88 TRP A CA 1
ATOM 727 C C . TRP A 1 88 ? -6.878 5.854 9.101 1.00 89.75 88 TRP A C 1
ATOM 729 O O . TRP A 1 88 ? -6.352 5.093 9.928 1.00 89.75 88 TRP A O 1
ATOM 739 N N . LEU A 1 89 ? -7.564 5.411 8.038 1.00 89.12 89 LEU A N 1
ATOM 740 C CA . LEU A 1 89 ? -7.782 3.993 7.725 1.00 89.12 89 LEU A CA 1
ATOM 741 C C . LEU A 1 89 ? -6.458 3.247 7.524 1.00 89.12 89 LEU A C 1
ATOM 743 O O . LEU A 1 89 ? -6.307 2.102 7.955 1.00 89.12 89 LEU A O 1
ATOM 747 N N . LEU A 1 90 ? -5.468 3.905 6.917 1.00 92.25 90 LEU A N 1
ATOM 748 C CA . LEU A 1 90 ? -4.142 3.321 6.720 1.00 92.25 90 LEU A CA 1
ATOM 749 C C . LEU A 1 90 ? -3.314 3.246 8.009 1.00 92.25 90 LEU A C 1
ATOM 751 O O . LEU A 1 90 ? -2.317 2.530 8.038 1.00 92.25 90 LEU A O 1
ATOM 755 N N . GLY A 1 91 ? -3.726 3.915 9.087 1.00 90.00 91 GLY A N 1
ATOM 756 C CA . GLY A 1 91 ? -3.037 3.834 10.373 1.00 90.00 91 GLY A CA 1
ATOM 757 C C . GLY A 1 91 ? -2.179 5.040 10.731 1.00 90.00 91 GLY A C 1
ATOM 758 O O . GLY A 1 91 ? -1.449 4.951 11.713 1.00 90.00 91 GLY A O 1
ATOM 759 N N . PHE A 1 92 ? -2.257 6.147 9.989 1.00 90.50 92 PHE A N 1
ATOM 760 C CA . PHE A 1 92 ? -1.599 7.386 10.401 1.00 90.50 92 PHE A CA 1
ATOM 761 C C . PHE A 1 92 ? -2.315 7.995 11.614 1.00 90.50 92 PHE A C 1
ATOM 763 O O . PHE A 1 92 ? -3.541 7.922 11.731 1.00 90.50 92 PHE A O 1
ATOM 770 N N . GLU A 1 93 ? -1.533 8.540 12.542 1.00 83.12 93 GLU A N 1
ATOM 771 C CA . GLU A 1 93 ? -2.023 9.072 13.814 1.00 83.12 93 GLU A CA 1
ATOM 772 C C . GLU A 1 93 ? -2.458 10.536 13.687 1.00 83.12 93 GLU A C 1
ATOM 774 O O . GLU A 1 93 ? -1.911 11.303 12.886 1.00 83.12 93 GLU A O 1
ATOM 779 N N . GLU A 1 94 ? -3.446 10.921 14.497 1.00 78.94 94 GLU A N 1
ATOM 780 C CA . GLU A 1 94 ? -3.826 12.321 14.673 1.00 78.94 94 GLU A CA 1
ATOM 781 C C . GLU A 1 94 ? -2.695 13.060 15.403 1.00 78.94 94 GLU A C 1
ATOM 783 O O . GLU A 1 94 ? -2.200 12.625 16.443 1.00 78.94 94 GLU A O 1
ATOM 788 N N . GLY A 1 95 ? -2.266 14.187 14.838 1.00 73.62 95 GLY A N 1
ATOM 789 C CA . GLY A 1 95 ? -1.354 15.104 15.503 1.00 73.62 95 GLY A CA 1
ATOM 790 C C . GLY A 1 95 ? -2.041 15.845 16.651 1.00 73.62 95 GLY A C 1
ATOM 791 O O . GLY A 1 95 ? -3.258 15.794 16.822 1.00 73.62 95 GLY A O 1
ATOM 792 N N . LYS A 1 96 ? -1.252 16.607 17.414 1.00 69.25 96 LYS A N 1
ATOM 793 C CA . LYS A 1 96 ? -1.735 17.388 18.570 1.00 69.25 96 LYS A CA 1
ATOM 794 C C . LYS A 1 96 ? -2.846 18.390 18.224 1.00 69.25 96 LYS A C 1
ATOM 796 O O . LYS A 1 96 ? -3.644 18.722 19.091 1.00 69.25 96 LYS A O 1
ATOM 801 N N . ASP A 1 97 ? -2.918 18.809 16.963 1.00 73.75 97 ASP A N 1
ATOM 802 C CA . ASP A 1 97 ? -3.882 19.792 16.462 1.00 73.75 97 ASP A CA 1
ATOM 803 C C . ASP A 1 97 ? -5.169 19.140 15.904 1.00 73.75 97 ASP A C 1
ATOM 805 O O . ASP A 1 97 ? -5.998 19.814 15.298 1.00 73.75 97 ASP A O 1
ATOM 809 N N . GLY A 1 98 ? -5.332 17.817 16.054 1.00 68.62 98 GLY A N 1
ATOM 810 C CA . GLY A 1 98 ? -6.498 17.056 15.578 1.00 68.62 98 GLY A CA 1
ATOM 811 C C . GLY A 1 98 ? -6.493 16.715 14.081 1.00 68.62 98 GLY A C 1
ATOM 812 O O . GLY A 1 98 ? -7.421 16.074 13.591 1.00 68.62 98 GLY A O 1
ATOM 813 N N . GLY A 1 99 ? -5.459 17.126 13.339 1.00 74.06 99 GLY A N 1
ATOM 814 C CA . GLY A 1 99 ? -5.239 16.744 11.940 1.00 74.06 99 GLY A CA 1
ATOM 815 C C . GLY A 1 99 ? -4.258 15.579 11.803 1.00 74.06 99 GLY A C 1
ATOM 816 O O . GLY A 1 99 ? -3.291 15.484 12.558 1.00 74.06 99 GLY A O 1
ATOM 817 N N . ILE A 1 100 ? -4.462 14.705 10.816 1.00 79.81 100 ILE A N 1
ATOM 818 C CA . ILE A 1 100 ? -3.526 13.615 10.512 1.00 79.81 100 ILE A CA 1
ATOM 819 C C . ILE A 1 100 ? -2.405 14.154 9.632 1.00 79.81 100 ILE A C 1
ATOM 821 O O . ILE A 1 100 ? -2.656 14.766 8.588 1.00 79.81 100 ILE A O 1
ATOM 825 N N . SER A 1 101 ? -1.162 13.902 10.045 1.00 82.00 101 SER A N 1
ATOM 826 C CA . SER A 1 101 ? 0.019 14.219 9.242 1.00 82.00 101 SER A CA 1
ATOM 827 C C . SER A 1 101 ? 0.117 13.231 8.081 1.00 82.00 101 SER A C 1
ATOM 829 O O . SER A 1 101 ? 0.521 12.081 8.253 1.00 82.00 101 SER A O 1
ATOM 831 N N . ILE A 1 102 ? -0.306 13.668 6.895 1.00 87.25 102 ILE A N 1
ATOM 832 C CA . ILE A 1 102 ? -0.313 12.838 5.689 1.00 87.25 102 ILE A CA 1
ATOM 833 C C . ILE A 1 102 ? 1.077 12.894 5.042 1.00 87.25 102 ILE A C 1
ATOM 835 O O . ILE A 1 102 ? 1.515 13.979 4.641 1.00 87.25 102 ILE A O 1
ATOM 839 N N . PRO A 1 103 ? 1.780 11.757 4.881 1.00 89.06 103 PRO A N 1
ATOM 840 C CA . PRO A 1 103 ? 3.052 11.748 4.178 1.00 89.06 103 PRO A CA 1
ATOM 841 C C . PRO A 1 103 ? 2.888 12.232 2.741 1.00 89.06 103 PRO A C 1
ATOM 843 O O . PRO A 1 103 ? 1.984 11.812 2.017 1.00 89.06 103 PRO A O 1
ATOM 846 N N . SER A 1 104 ? 3.812 13.081 2.298 1.00 91.25 104 SER A N 1
ATOM 847 C CA . SER A 1 104 ? 3.841 13.499 0.902 1.00 91.25 104 SER A CA 1
ATOM 848 C C . SER A 1 104 ? 4.210 12.329 -0.013 1.00 91.25 104 SER A C 1
ATOM 850 O O . SER A 1 104 ? 4.860 11.359 0.390 1.00 91.25 104 SER A O 1
ATOM 852 N N . GLY A 1 105 ? 3.901 12.468 -1.298 1.00 92.75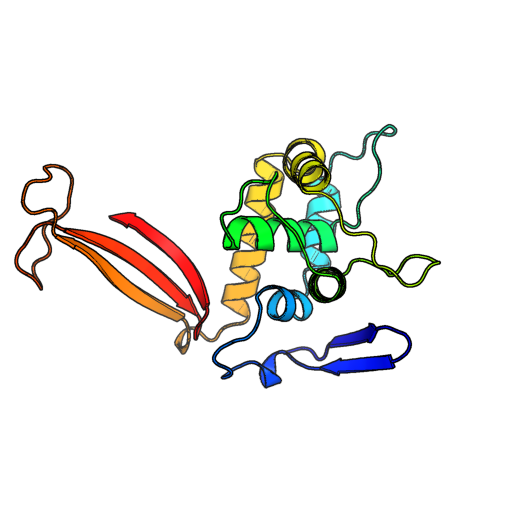 105 GLY A N 1
ATOM 853 C CA . GLY A 1 105 ? 4.390 11.549 -2.317 1.00 92.75 105 GLY A CA 1
ATOM 854 C C . GLY A 1 105 ? 5.919 11.415 -2.361 1.00 92.75 105 GLY A C 1
ATOM 855 O O . GLY A 1 105 ? 6.438 10.326 -2.609 1.00 92.75 105 GLY A O 1
ATOM 856 N N . GLY A 1 106 ? 6.651 12.494 -2.059 1.00 93.12 106 GLY A N 1
ATOM 857 C CA . GLY A 1 106 ? 8.111 12.465 -1.920 1.00 93.12 106 GLY A CA 1
ATOM 858 C C . GLY A 1 106 ? 8.565 11.631 -0.721 1.00 93.12 106 GLY A C 1
ATOM 859 O O . GLY A 1 106 ? 9.503 10.845 -0.837 1.00 93.12 106 GLY A O 1
ATOM 860 N N . THR A 1 107 ? 7.847 11.730 0.398 1.00 92.50 107 THR A N 1
ATOM 861 C CA . THR A 1 107 ? 8.072 10.915 1.599 1.00 92.50 107 THR A CA 1
ATOM 862 C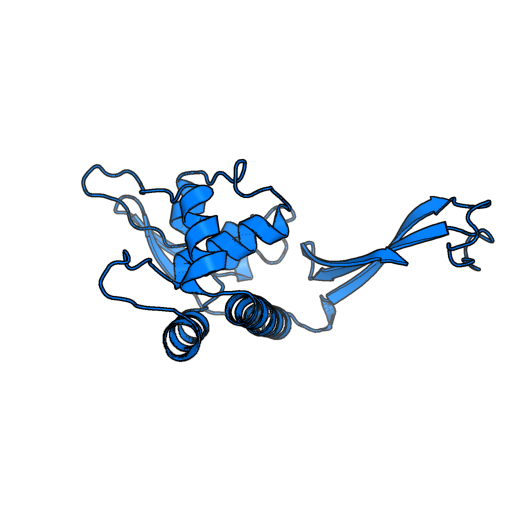 C . THR A 1 107 ? 7.844 9.432 1.309 1.00 92.50 107 THR A C 1
ATOM 864 O O . THR A 1 107 ? 8.675 8.597 1.666 1.00 92.50 107 THR A O 1
ATOM 867 N N . LEU A 1 108 ? 6.763 9.098 0.596 1.00 95.25 108 LEU A N 1
ATOM 868 C CA . LEU A 1 108 ? 6.486 7.726 0.171 1.00 95.25 108 LEU A CA 1
ATOM 869 C C . LEU A 1 108 ? 7.551 7.197 -0.796 1.00 95.25 108 LEU A C 1
ATOM 871 O O . LEU A 1 108 ? 8.015 6.069 -0.644 1.00 95.25 108 LEU A O 1
ATOM 875 N N . HIS A 1 109 ? 7.974 8.010 -1.765 1.00 94.75 109 HIS A N 1
ATOM 876 C CA . HIS A 1 109 ? 9.052 7.638 -2.677 1.00 94.75 109 HIS A CA 1
ATOM 877 C C . HIS A 1 109 ? 10.352 7.358 -1.918 1.00 94.75 109 HIS A C 1
ATOM 879 O O . HIS A 1 109 ? 11.006 6.353 -2.188 1.00 94.75 109 HIS A O 1
ATOM 885 N N . HIS A 1 110 ? 10.700 8.206 -0.945 1.00 93.06 110 HIS A N 1
ATOM 886 C CA . HIS A 1 110 ? 11.888 8.006 -0.125 1.00 93.06 110 HIS A CA 1
ATOM 887 C C . HIS A 1 110 ? 11.815 6.692 0.666 1.00 93.06 110 HIS A C 1
ATOM 889 O O . HIS A 1 110 ? 12.771 5.919 0.665 1.00 93.06 110 HIS A O 1
ATOM 895 N N . PHE A 1 111 ? 10.665 6.402 1.277 1.00 93.69 111 PHE A N 1
ATOM 896 C CA . PHE A 1 111 ? 10.424 5.143 1.978 1.00 93.69 111 PHE A CA 1
ATOM 897 C C . PHE A 1 111 ? 10.603 3.924 1.061 1.00 93.69 111 PHE A C 1
ATOM 899 O O . PHE A 1 111 ? 11.418 3.051 1.351 1.00 93.69 111 PHE A O 1
ATOM 906 N N . VAL A 1 112 ? 9.924 3.884 -0.088 1.00 94.06 112 VAL A N 1
ATOM 907 C CA . VAL A 1 112 ? 10.017 2.739 -1.010 1.00 94.06 112 VAL A CA 1
ATOM 908 C C . VAL A 1 112 ? 11.440 2.576 -1.550 1.00 94.06 112 VAL A C 1
ATOM 910 O O . VAL A 1 112 ? 11.979 1.474 -1.551 1.00 94.06 112 VAL A O 1
ATOM 913 N N . LYS A 1 113 ? 12.077 3.668 -1.983 1.00 92.38 113 LYS A N 1
ATOM 914 C CA . LYS A 1 113 ? 13.381 3.606 -2.649 1.00 92.38 113 LYS A CA 1
ATOM 915 C C . LYS A 1 113 ? 14.540 3.356 -1.688 1.00 92.38 113 LYS A C 1
ATOM 917 O O . LYS A 1 113 ? 15.404 2.543 -1.993 1.00 92.38 113 LYS A O 1
ATOM 922 N N . TYR A 1 114 ? 14.587 4.082 -0.574 1.00 90.00 114 TYR A N 1
ATOM 923 C CA . TYR A 1 114 ? 15.766 4.125 0.296 1.00 90.00 114 TYR A CA 1
ATOM 924 C C . TYR A 1 114 ? 15.585 3.366 1.603 1.00 90.00 114 TYR A C 1
ATOM 926 O O . TYR A 1 114 ? 16.582 2.949 2.185 1.00 90.00 114 TYR A O 1
ATOM 934 N N . ARG A 1 115 ? 14.346 3.191 2.082 1.00 90.12 115 ARG A N 1
ATOM 935 C CA . ARG A 1 115 ? 14.104 2.408 3.300 1.00 90.12 115 ARG A CA 1
ATOM 936 C C . ARG A 1 115 ? 13.888 0.940 2.998 1.00 90.12 115 ARG A C 1
ATOM 938 O O . ARG A 1 115 ? 14.415 0.141 3.747 1.00 90.12 115 ARG A O 1
ATOM 945 N N . LEU A 1 116 ? 13.143 0.607 1.943 1.00 92.81 116 LEU A N 1
ATOM 946 C CA . LEU A 1 116 ? 12.861 -0.785 1.572 1.00 92.81 116 LEU A CA 1
ATOM 947 C C . LEU A 1 116 ? 13.769 -1.313 0.457 1.00 92.81 116 LEU A C 1
ATOM 949 O O . LEU A 1 116 ? 14.177 -2.471 0.484 1.00 92.81 116 LEU A O 1
ATOM 953 N N . GLY A 1 117 ? 14.040 -0.484 -0.553 1.00 92.00 117 GLY A N 1
ATOM 954 C CA . GLY A 1 117 ? 14.660 -0.948 -1.791 1.00 92.00 117 GLY A CA 1
ATOM 955 C C . GLY A 1 117 ? 13.737 -1.867 -2.603 1.00 92.00 117 GLY A C 1
ATOM 956 O O . GLY A 1 117 ? 12.588 -2.125 -2.236 1.00 92.00 117 GLY A O 1
ATOM 957 N N . ILE A 1 118 ? 14.244 -2.351 -3.741 1.00 91.12 118 ILE A N 1
ATOM 958 C CA . ILE A 1 118 ? 13.483 -3.214 -4.664 1.00 91.12 118 ILE A CA 1
ATOM 959 C C . ILE A 1 118 ? 13.116 -4.543 -3.990 1.00 91.12 118 ILE A C 1
ATOM 961 O O . ILE A 1 118 ? 11.981 -4.997 -4.096 1.00 91.12 118 ILE A O 1
ATOM 965 N N . GLU A 1 119 ? 14.049 -5.143 -3.255 1.00 93.25 119 GLU A N 1
ATOM 966 C CA . GLU A 1 119 ? 13.816 -6.420 -2.575 1.00 93.25 119 GLU A CA 1
ATOM 967 C C . GLU A 1 119 ? 12.758 -6.294 -1.476 1.00 93.25 119 GLU A C 1
ATOM 969 O O . GLU A 1 119 ? 11.819 -7.090 -1.433 1.00 93.25 119 GLU A O 1
ATOM 974 N N . GLY A 1 120 ? 12.844 -5.247 -0.647 1.00 94.12 120 GLY A N 1
ATOM 975 C CA . GLY A 1 120 ? 11.873 -5.012 0.415 1.00 94.12 120 GLY A CA 1
ATOM 976 C C . GLY A 1 120 ? 10.466 -4.781 -0.128 1.00 94.12 120 GLY A C 1
ATOM 977 O O . GLY A 1 120 ? 9.511 -5.356 0.395 1.00 94.12 120 GLY A O 1
ATOM 978 N N . ILE A 1 121 ? 10.312 -3.995 -1.204 1.00 93.81 121 ILE A N 1
ATOM 979 C CA . ILE A 1 121 ? 8.977 -3.778 -1.775 1.00 93.81 121 ILE A CA 1
ATOM 980 C C . ILE A 1 121 ? 8.428 -5.024 -2.475 1.00 93.81 121 ILE A C 1
ATOM 982 O O . ILE A 1 121 ? 7.240 -5.312 -2.336 1.00 93.81 121 ILE A O 1
ATOM 986 N N . ASN A 1 122 ? 9.270 -5.803 -3.156 1.00 92.69 122 ASN A N 1
ATOM 987 C CA . ASN A 1 122 ? 8.844 -7.073 -3.742 1.00 92.69 122 ASN A CA 1
ATOM 988 C C . ASN A 1 122 ? 8.345 -8.028 -2.655 1.00 92.69 122 ASN A C 1
ATOM 990 O O . ASN A 1 122 ? 7.271 -8.613 -2.804 1.00 92.69 122 ASN A O 1
ATOM 994 N N . LYS A 1 123 ? 9.059 -8.110 -1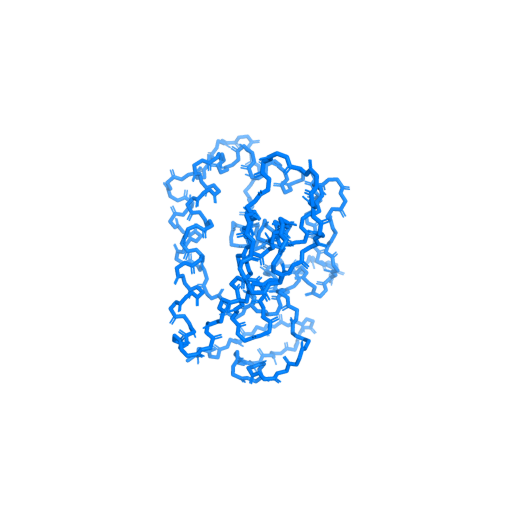.524 1.00 94.94 123 LYS A N 1
ATOM 995 C CA . LYS A 1 123 ? 8.650 -8.972 -0.416 1.00 94.94 123 LYS A CA 1
ATOM 996 C C . LYS A 1 123 ? 7.348 -8.513 0.239 1.00 94.94 123 LYS A C 1
ATOM 998 O O . LYS A 1 123 ? 6.503 -9.344 0.562 1.00 94.94 123 LYS A O 1
ATOM 1003 N N . VAL A 1 124 ? 7.149 -7.200 0.382 1.00 94.44 124 VAL A N 1
ATOM 1004 C CA . VAL A 1 124 ? 5.864 -6.628 0.822 1.00 94.44 124 VAL A CA 1
ATOM 1005 C C . VAL A 1 124 ? 4.727 -7.090 -0.088 1.00 94.44 124 VAL A C 1
ATOM 1007 O O . VAL A 1 124 ? 3.723 -7.592 0.413 1.00 94.44 124 VAL A O 1
ATOM 1010 N N . MET A 1 125 ? 4.873 -6.929 -1.408 1.00 91.25 125 MET A N 1
ATOM 1011 C CA . MET A 1 125 ? 3.816 -7.271 -2.366 1.00 91.25 125 MET A CA 1
ATOM 1012 C C . MET A 1 125 ? 3.496 -8.771 -2.345 1.00 91.25 125 MET A C 1
ATOM 1014 O O . MET A 1 125 ? 2.323 -9.136 -2.345 1.00 91.25 125 MET A O 1
ATOM 1018 N N . GLU A 1 126 ? 4.517 -9.626 -2.249 1.00 90.62 126 GLU A N 1
ATOM 1019 C CA . GLU A 1 126 ? 4.372 -11.080 -2.113 1.00 90.62 126 GLU A CA 1
ATOM 1020 C C . GLU A 1 126 ? 3.575 -11.452 -0.852 1.00 90.62 126 GLU A C 1
ATOM 1022 O O . GLU A 1 126 ? 2.518 -12.075 -0.941 1.00 90.62 126 GLU A O 1
ATOM 1027 N N . MET A 1 127 ? 4.025 -11.010 0.326 1.00 92.31 127 MET A N 1
ATOM 1028 C CA . MET A 1 127 ? 3.414 -11.383 1.608 1.00 92.31 127 MET A CA 1
ATOM 1029 C C . MET A 1 127 ? 1.987 -10.852 1.767 1.00 92.31 127 MET A C 1
ATOM 1031 O O . MET A 1 127 ? 1.114 -11.521 2.326 1.00 92.31 127 MET A O 1
ATOM 1035 N N . VAL A 1 128 ? 1.741 -9.634 1.283 1.00 89.88 128 VAL A N 1
ATOM 1036 C CA . VAL A 1 128 ? 0.406 -9.034 1.280 1.00 89.88 128 VAL A CA 1
ATOM 1037 C C . VAL A 1 128 ? -0.496 -9.776 0.300 1.00 89.88 128 VAL A C 1
ATOM 1039 O O . VAL A 1 128 ? -1.625 -10.099 0.661 1.00 89.88 128 VAL A O 1
ATOM 1042 N N . GLY A 1 129 ? -0.001 -10.104 -0.896 1.00 84.69 129 GLY A N 1
ATOM 1043 C CA . GLY A 1 129 ? -0.725 -10.907 -1.878 1.00 84.69 129 GLY A CA 1
ATOM 1044 C C . GLY A 1 129 ? -1.134 -12.269 -1.318 1.00 84.69 129 GLY A C 1
ATOM 1045 O O . GLY A 1 129 ? -2.312 -12.620 -1.360 1.00 84.69 129 GLY A O 1
ATOM 1046 N N . GLU A 1 130 ? -0.206 -12.997 -0.693 1.00 84.44 130 GLU A N 1
ATOM 1047 C CA . GLU A 1 130 ? -0.509 -14.266 -0.022 1.00 84.44 130 GLU A CA 1
ATOM 1048 C C . GLU A 1 130 ? -1.566 -14.114 1.076 1.00 84.44 130 GLU A C 1
ATOM 1050 O O . GLU A 1 130 ? -2.456 -14.958 1.212 1.00 84.44 130 GLU A O 1
ATOM 1055 N N . ARG A 1 131 ? -1.481 -13.045 1.881 1.00 84.75 131 ARG A N 1
ATOM 1056 C CA . ARG A 1 131 ? -2.461 -12.770 2.941 1.00 84.75 131 ARG A CA 1
ATOM 1057 C C . ARG A 1 131 ? -3.843 -12.534 2.353 1.00 84.75 131 ARG A C 1
ATOM 1059 O O . ARG A 1 131 ? -4.809 -13.071 2.882 1.00 84.75 131 ARG A O 1
ATOM 1066 N N . ILE A 1 132 ? -3.924 -11.750 1.281 1.00 79.75 132 ILE A N 1
ATOM 1067 C CA . ILE A 1 132 ? -5.171 -11.480 0.571 1.00 79.75 132 ILE A CA 1
ATOM 1068 C C . ILE A 1 132 ? -5.758 -12.804 0.086 1.00 79.75 132 ILE A C 1
ATOM 1070 O O . ILE A 1 132 ? -6.867 -13.128 0.490 1.00 79.75 132 ILE A O 1
ATOM 1074 N N . VAL A 1 133 ? -4.994 -13.617 -0.652 1.00 74.88 133 VAL A N 1
ATOM 1075 C CA . VAL A 1 133 ? -5.453 -14.922 -1.168 1.00 74.88 133 VAL A CA 1
ATOM 1076 C C . VAL A 1 133 ? -5.984 -15.829 -0.054 1.00 74.88 133 VAL A C 1
ATOM 1078 O O . VAL A 1 133 ? -7.038 -16.430 -0.217 1.00 74.88 133 VAL A O 1
ATOM 1081 N N . LYS A 1 134 ? -5.319 -15.889 1.108 1.00 75.88 134 LYS A N 1
ATOM 1082 C CA . LYS A 1 134 ? -5.773 -16.698 2.258 1.00 75.88 134 LYS A CA 1
ATOM 1083 C C . LYS A 1 134 ? -7.053 -16.180 2.923 1.00 75.88 134 LYS A C 1
ATOM 1085 O O . LYS A 1 134 ? -7.711 -16.939 3.630 1.00 75.88 134 LYS A O 1
ATOM 1090 N N . LEU A 1 135 ? -7.386 -14.899 2.762 1.00 70.44 135 LEU A N 1
ATOM 1091 C CA . LEU A 1 135 ? -8.613 -14.310 3.310 1.00 70.44 135 LEU A CA 1
ATOM 1092 C C . LEU A 1 135 ? -9.851 -14.598 2.457 1.00 70.44 135 LEU A C 1
ATOM 1094 O O . LEU A 1 135 ? -10.965 -14.327 2.903 1.00 70.44 135 LEU A O 1
ATOM 1098 N N . ILE A 1 136 ? -9.654 -15.112 1.249 1.00 63.09 136 ILE A N 1
ATOM 1099 C CA . ILE A 1 136 ? -10.681 -15.256 0.227 1.00 63.09 136 ILE A CA 1
ATOM 1100 C C . ILE A 1 136 ? -10.913 -16.745 0.007 1.00 63.09 136 ILE A C 1
ATOM 1102 O O . ILE A 1 136 ? -9.962 -17.517 -0.106 1.00 63.09 136 ILE A O 1
ATOM 1106 N N . ASP A 1 137 ? -12.175 -17.163 -0.057 1.00 59.06 137 ASP A N 1
ATOM 1107 C CA . ASP A 1 137 ? -12.485 -18.522 -0.490 1.00 59.06 137 ASP A CA 1
ATOM 1108 C C . ASP A 1 137 ? -12.170 -18.631 -1.991 1.00 59.06 137 ASP A C 1
ATOM 1110 O O . ASP A 1 137 ? -12.534 -17.747 -2.764 1.00 59.06 137 ASP A O 1
ATOM 1114 N N . LEU A 1 138 ? -11.513 -19.706 -2.440 1.00 53.38 138 LEU A N 1
ATOM 1115 C CA . LEU A 1 138 ? -11.114 -19.906 -3.848 1.00 53.38 138 LEU A CA 1
ATOM 1116 C C . LEU A 1 138 ? -12.280 -19.709 -4.837 1.00 53.38 138 LEU A C 1
ATOM 1118 O O . LEU A 1 138 ? -12.058 -19.394 -6.001 1.00 53.38 138 LEU A O 1
ATOM 1122 N N . LYS A 1 139 ? -13.521 -19.865 -4.365 1.00 53.69 139 LYS A N 1
ATOM 1123 C CA . LYS A 1 139 ? -14.763 -19.653 -5.119 1.00 53.69 139 LYS A CA 1
ATOM 1124 C C . LYS A 1 139 ? -15.042 -18.188 -5.491 1.00 53.69 139 LYS A C 1
ATOM 1126 O O . LYS A 1 139 ? -15.772 -17.950 -6.451 1.00 53.69 139 LYS A O 1
ATOM 1131 N N . ASP A 1 140 ? -14.473 -17.228 -4.765 1.00 62.38 140 ASP A N 1
ATOM 1132 C CA . ASP A 1 140 ? -14.640 -15.788 -5.010 1.00 62.38 140 ASP A CA 1
ATOM 1133 C C . ASP A 1 140 ? -13.556 -15.210 -5.931 1.00 62.38 140 ASP A C 1
ATOM 1135 O O . ASP A 1 140 ? -13.687 -14.077 -6.405 1.00 62.38 140 ASP A O 1
ATOM 1139 N N . ALA A 1 141 ? -12.496 -15.979 -6.203 1.00 61.03 141 ALA A N 1
ATOM 1140 C CA . ALA A 1 141 ? -11.479 -15.628 -7.180 1.00 61.03 141 ALA A CA 1
ATOM 1141 C C . ALA A 1 141 ? -11.978 -15.969 -8.592 1.00 61.03 141 ALA A C 1
ATOM 1143 O O . ALA A 1 141 ? -12.273 -17.120 -8.911 1.00 61.03 141 ALA A O 1
ATOM 1144 N N . LYS A 1 142 ? -12.069 -14.957 -9.453 1.00 70.38 142 LYS A N 1
ATOM 1145 C CA . LYS A 1 142 ? -12.456 -15.098 -10.856 1.00 70.38 142 LYS A CA 1
ATOM 1146 C C . LYS A 1 142 ? -11.348 -14.545 -11.726 1.00 70.38 142 LYS A C 1
ATOM 1148 O O . LYS A 1 142 ? -10.953 -13.400 -11.558 1.00 70.38 142 LYS A O 1
ATOM 1153 N N . LEU A 1 143 ? -10.869 -15.339 -12.671 1.00 74.56 143 LEU A N 1
ATOM 1154 C CA . LEU A 1 143 ? -10.062 -14.816 -13.761 1.00 74.56 143 LEU A CA 1
ATOM 1155 C C . LEU A 1 143 ? -11.021 -14.400 -14.871 1.00 74.56 143 LEU A C 1
ATOM 1157 O O . LEU A 1 143 ? -11.665 -15.257 -15.473 1.00 74.56 143 LEU A O 1
ATOM 1161 N N . ASP A 1 144 ? -11.134 -13.100 -15.105 1.00 76.31 144 ASP A N 1
ATOM 1162 C CA . ASP A 1 144 ? -11.843 -12.578 -16.265 1.00 76.31 144 ASP A CA 1
ATOM 1163 C C . ASP A 1 144 ? -10.841 -12.257 -17.374 1.00 76.31 144 ASP A C 1
ATOM 1165 O O . ASP A 1 144 ? -9.690 -11.906 -17.112 1.00 76.31 144 ASP A O 1
ATOM 1169 N N . SER A 1 145 ? -11.252 -12.435 -18.622 1.00 78.88 145 SER A N 1
ATOM 1170 C CA . SER A 1 145 ? -10.411 -12.159 -19.786 1.00 78.88 145 SER A CA 1
ATOM 1171 C C . SER A 1 145 ? -11.160 -11.222 -20.714 1.00 78.88 145 SER A C 1
ATOM 1173 O O . SER A 1 145 ? -12.040 -11.648 -21.461 1.00 78.88 145 SER A O 1
ATOM 1175 N N . THR A 1 146 ? -10.790 -9.947 -20.669 1.00 81.00 146 THR A N 1
ATOM 1176 C CA . THR A 1 146 ? -11.496 -8.878 -21.372 1.00 81.00 146 THR A CA 1
ATOM 1177 C C . THR A 1 146 ? -10.691 -8.444 -22.594 1.00 81.00 146 THR A C 1
ATOM 1179 O O . THR A 1 146 ? -9.513 -8.103 -22.450 1.00 81.00 146 THR A O 1
ATOM 1182 N N . PRO A 1 147 ? -11.287 -8.446 -23.800 1.00 81.81 147 PRO A N 1
ATOM 1183 C CA . PRO A 1 147 ? -10.631 -7.900 -24.981 1.00 81.81 147 PRO A CA 1
ATOM 1184 C C . PRO A 1 147 ? -10.437 -6.389 -24.816 1.00 81.81 147 PRO A C 1
ATOM 1186 O O . PRO A 1 147 ? -11.374 -5.680 -24.447 1.00 81.81 147 PRO A O 1
ATOM 1189 N N . LEU A 1 148 ? -9.223 -5.907 -25.078 1.00 80.38 148 LEU A N 1
ATOM 1190 C CA . LEU A 1 148 ? -8.885 -4.484 -25.022 1.00 80.38 148 LEU A CA 1
ATOM 1191 C C . LEU A 1 148 ? -9.037 -3.837 -26.396 1.00 80.38 148 LEU A C 1
ATOM 1193 O O . LEU A 1 148 ? -9.721 -2.825 -26.530 1.00 80.38 148 LEU A O 1
ATOM 1197 N N . GLU A 1 149 ? -8.441 -4.451 -27.418 1.00 77.75 149 GLU A N 1
ATOM 1198 C CA . GLU A 1 149 ? -8.478 -3.952 -28.789 1.00 77.75 149 GLU A CA 1
ATOM 1199 C C . GLU A 1 149 ? -8.390 -5.102 -29.800 1.00 77.75 149 GLU A C 1
ATOM 1201 O O . GLU A 1 149 ? -7.649 -6.069 -29.624 1.00 77.75 149 GLU A O 1
ATOM 1206 N N . ALA A 1 150 ? -9.160 -4.999 -30.886 1.00 73.00 150 ALA A N 1
ATOM 1207 C CA . ALA A 1 150 ? -9.070 -5.928 -32.006 1.00 73.00 150 ALA A CA 1
ATOM 1208 C C . ALA A 1 150 ? -7.887 -5.548 -32.911 1.00 73.00 150 ALA A C 1
ATOM 1210 O O . ALA A 1 150 ? -8.024 -4.766 -33.851 1.00 73.00 150 ALA A O 1
ATOM 1211 N N . SER A 1 151 ? -6.728 -6.142 -32.660 1.00 75.94 151 SER A N 1
ATOM 1212 C CA . SER A 1 151 ? -5.466 -5.874 -33.349 1.00 75.94 151 SER A CA 1
ATOM 1213 C C . SER A 1 151 ? -5.248 -6.794 -34.561 1.00 75.94 151 SER A C 1
ATOM 1215 O O . SER A 1 151 ? -4.232 -7.473 -34.704 1.00 75.94 151 SER A O 1
ATOM 1217 N N . ARG A 1 152 ? -6.203 -6.807 -35.506 1.00 70.38 152 ARG A N 1
ATOM 1218 C CA . ARG A 1 152 ? -6.171 -7.693 -36.699 1.00 70.38 152 ARG A CA 1
ATOM 1219 C C . ARG A 1 152 ? -4.856 -7.656 -37.490 1.00 70.38 152 ARG A C 1
ATOM 1221 O O . ARG A 1 152 ? -4.524 -8.646 -38.137 1.00 70.38 152 ARG A O 1
ATOM 1228 N N . TYR A 1 153 ? -4.150 -6.527 -37.462 1.00 77.31 153 TYR A N 1
ATOM 1229 C CA . TYR A 1 153 ? -2.920 -6.295 -38.220 1.00 77.31 153 TYR A CA 1
ATOM 1230 C C . TYR A 1 153 ? -1.650 -6.299 -37.366 1.00 77.31 153 TYR A C 1
ATOM 1232 O O . TYR A 1 153 ? -0.563 -6.174 -37.928 1.00 77.31 153 TYR A O 1
ATOM 1240 N N . ASP A 1 154 ? -1.757 -6.448 -36.044 1.00 79.31 154 ASP A N 1
ATOM 1241 C CA . ASP A 1 154 ? -0.569 -6.549 -35.205 1.00 79.31 154 ASP A CA 1
ATOM 1242 C C . ASP A 1 154 ? 0.067 -7.939 -35.380 1.00 79.31 154 ASP A C 1
ATOM 1244 O O . ASP A 1 154 ? -0.590 -8.989 -35.405 1.00 79.31 154 ASP A O 1
ATOM 1248 N N . VAL A 1 155 ? 1.380 -7.950 -35.586 1.00 79.56 155 VAL A N 1
ATOM 1249 C CA . VAL A 1 155 ? 2.159 -9.177 -35.753 1.00 79.56 155 VAL A CA 1
ATOM 1250 C C . VAL A 1 155 ? 2.341 -9.879 -34.408 1.00 79.56 155 VAL A C 1
ATOM 1252 O O . VAL A 1 155 ? 2.398 -11.109 -34.393 1.00 79.56 155 VAL A O 1
ATOM 1255 N N . HIS A 1 156 ? 2.375 -9.121 -33.311 1.00 80.94 156 HIS A N 1
ATOM 1256 C CA . HIS A 1 156 ? 2.674 -9.595 -31.964 1.00 80.94 156 HIS A CA 1
ATOM 1257 C C . HIS A 1 156 ? 1.446 -10.014 -31.157 1.00 80.94 156 HIS A C 1
ATOM 1259 O O . HIS A 1 156 ? 1.617 -10.740 -30.184 1.00 80.94 156 HIS A O 1
ATOM 1265 N N . SER A 1 157 ? 0.239 -9.616 -31.561 1.00 80.81 157 SER A N 1
ATOM 1266 C CA . SER A 1 157 ? -0.975 -10.028 -30.855 1.00 80.81 157 SER A CA 1
ATOM 1267 C C . SER A 1 157 ? -1.362 -11.474 -31.151 1.00 80.81 157 SER A C 1
ATOM 1269 O O . SER A 1 157 ? -1.305 -11.949 -32.299 1.00 80.81 157 SER A O 1
ATOM 1271 N N . ASP A 1 158 ? -1.839 -12.145 -30.108 1.00 82.62 158 ASP A N 1
ATOM 1272 C CA . ASP A 1 158 ? -2.306 -13.521 -30.171 1.00 82.62 158 ASP A CA 1
ATOM 1273 C C . ASP A 1 158 ? -3.645 -13.640 -30.913 1.00 82.62 158 ASP A C 1
ATOM 1275 O O . ASP A 1 158 ? -4.534 -12.783 -30.850 1.00 82.62 158 ASP A O 1
ATOM 1279 N N . PHE A 1 159 ? -3.813 -14.745 -31.644 1.00 84.44 159 PHE A N 1
ATOM 1280 C CA . PHE A 1 159 ? -5.076 -15.054 -32.308 1.00 84.44 159 PHE A CA 1
ATOM 1281 C C . PHE A 1 159 ? -6.091 -15.598 -31.300 1.00 84.44 159 PHE A C 1
ATOM 1283 O O . PHE A 1 159 ? -5.852 -16.621 -30.657 1.00 84.44 159 PHE A O 1
ATOM 1290 N N . ASN A 1 160 ? -7.259 -14.956 -31.194 1.00 81.44 160 ASN A N 1
ATOM 1291 C CA . ASN A 1 160 ? -8.338 -15.442 -30.346 1.00 81.44 160 ASN A CA 1
ATOM 1292 C C . ASN A 1 160 ? -9.357 -16.268 -31.155 1.00 81.44 160 ASN A C 1
ATOM 1294 O O . ASN A 1 160 ? -10.097 -15.689 -31.954 1.00 81.44 160 ASN A O 1
ATOM 1298 N N . PRO A 1 161 ? -9.495 -17.581 -30.889 1.00 82.12 161 PRO A N 1
ATOM 1299 C CA . PRO A 1 161 ? -10.439 -18.435 -31.605 1.00 82.12 161 PRO A CA 1
ATOM 1300 C C . PRO A 1 161 ? -11.914 -18.126 -31.308 1.00 82.12 161 PRO A C 1
ATOM 1302 O O . PRO A 1 161 ? -12.759 -18.419 -32.140 1.00 82.12 161 PRO A O 1
ATOM 1305 N N . HIS A 1 162 ? -12.254 -17.519 -30.165 1.00 81.12 162 HIS A N 1
ATOM 1306 C CA . HIS A 1 162 ? -13.648 -17.198 -29.829 1.00 81.12 162 HIS A CA 1
ATOM 1307 C C . HIS A 1 162 ? -14.227 -16.051 -30.674 1.00 81.12 162 HIS A C 1
ATOM 1309 O O . HIS A 1 162 ? -15.415 -16.059 -30.976 1.00 81.12 162 HIS A O 1
ATOM 1315 N N . TYR A 1 163 ? -13.394 -15.076 -31.055 1.00 81.56 163 TYR A N 1
ATOM 1316 C CA . TYR A 1 163 ? -13.802 -13.927 -31.879 1.00 81.56 163 TYR A CA 1
ATOM 1317 C C . TYR A 1 163 ? -13.207 -13.962 -33.294 1.00 81.56 163 TYR A C 1
ATOM 1319 O O . TYR A 1 163 ? -13.394 -13.019 -34.059 1.00 81.56 163 TYR A O 1
ATOM 1327 N N . GLU A 1 164 ? -12.458 -15.018 -33.618 1.00 85.19 164 GLU A N 1
ATOM 1328 C CA . GLU A 1 164 ? -11.827 -15.250 -34.922 1.00 85.19 164 GLU A CA 1
ATOM 1329 C C . GLU A 1 164 ? -10.940 -14.091 -35.413 1.00 85.19 164 GLU A C 1
ATOM 1331 O O . GLU A 1 164 ? -10.804 -13.839 -36.611 1.00 85.19 164 GLU A O 1
ATOM 1336 N N . CYS A 1 165 ? -10.298 -13.368 -34.492 1.00 85.31 165 CYS A N 1
ATOM 1337 C CA . CYS A 1 165 ? -9.351 -12.319 -34.845 1.00 85.31 165 CYS A CA 1
ATOM 1338 C C . CYS A 1 165 ? -8.183 -12.223 -33.862 1.00 85.31 165 CYS A C 1
ATOM 1340 O O . CYS A 1 165 ? -8.283 -12.632 -32.703 1.00 85.31 165 CYS A O 1
ATOM 1342 N N . LYS A 1 166 ? -7.071 -11.646 -34.334 1.00 85.06 166 LYS A N 1
ATOM 1343 C CA . LYS A 1 166 ? -5.989 -11.200 -33.454 1.00 85.06 166 LYS A CA 1
ATOM 1344 C C . LYS A 1 166 ? -6.476 -10.068 -32.562 1.00 85.06 166 LYS A C 1
ATOM 1346 O O . LYS A 1 166 ? -7.221 -9.199 -33.033 1.00 85.06 166 LYS A O 1
ATOM 1351 N N . MET A 1 167 ? -6.126 -10.138 -31.286 1.00 86.62 167 MET A N 1
ATOM 1352 C CA . MET A 1 167 ? -6.513 -9.133 -30.308 1.00 86.62 167 MET A CA 1
ATOM 1353 C C . MET A 1 167 ? -5.616 -9.151 -29.089 1.00 86.62 167 MET A C 1
ATOM 1355 O O . MET A 1 167 ? -5.131 -10.202 -28.679 1.00 86.62 167 MET A O 1
ATOM 1359 N N . ASP A 1 168 ? -5.546 -7.983 -28.479 1.00 84.62 168 ASP A N 1
ATOM 1360 C CA . ASP A 1 168 ? -4.927 -7.754 -27.192 1.00 84.62 168 ASP A CA 1
ATOM 1361 C C . ASP A 1 168 ? -5.949 -7.994 -26.079 1.00 84.62 168 ASP A C 1
ATOM 1363 O O . ASP A 1 168 ? -7.102 -7.535 -26.142 1.00 84.62 168 ASP A O 1
ATOM 1367 N N . LYS A 1 169 ? -5.545 -8.729 -25.044 1.00 83.06 169 LYS A N 1
ATOM 1368 C CA . LYS A 1 169 ? -6.398 -9.056 -23.902 1.00 83.06 169 LYS A CA 1
ATOM 1369 C C . LYS A 1 169 ? -5.797 -8.609 -22.594 1.00 83.06 169 LYS A C 1
ATOM 1371 O O . LYS A 1 169 ? -4.608 -8.748 -22.334 1.00 83.06 169 LYS A O 1
ATOM 1376 N N . ALA A 1 170 ? -6.692 -8.200 -21.710 1.00 84.31 170 ALA A N 1
ATOM 1377 C CA . ALA A 1 170 ? -6.425 -8.150 -20.293 1.00 84.31 170 ALA A CA 1
ATOM 1378 C C . ALA A 1 170 ? -6.920 -9.436 -19.635 1.00 84.31 170 ALA A C 1
ATOM 1380 O O . ALA A 1 170 ? -8.110 -9.742 -19.687 1.00 84.31 170 ALA A O 1
ATOM 1381 N N . HIS A 1 171 ? -6.032 -10.142 -18.951 1.00 80.50 171 HIS A N 1
ATOM 1382 C CA . HIS A 1 171 ? -6.408 -11.153 -17.974 1.00 80.50 171 HIS A CA 1
ATOM 1383 C C . HIS A 1 171 ? -6.440 -10.492 -16.605 1.00 80.50 171 HIS A C 1
ATOM 1385 O O . HIS A 1 171 ? -5.403 -10.077 -16.096 1.00 80.50 171 HIS A O 1
ATOM 1391 N N . ILE A 1 172 ? -7.625 -10.360 -16.019 1.00 81.06 172 ILE A N 1
ATOM 1392 C CA . ILE A 1 172 ? -7.833 -9.689 -14.741 1.00 81.06 172 ILE A CA 1
ATOM 1393 C C . ILE A 1 172 ? -8.253 -10.738 -13.720 1.00 81.06 172 ILE A C 1
ATOM 1395 O O . ILE A 1 172 ? -9.344 -11.302 -13.791 1.00 81.06 172 ILE A O 1
ATOM 1399 N N . THR A 1 173 ? -7.403 -10.986 -12.733 1.00 77.44 173 THR A N 1
ATOM 1400 C CA . THR A 1 173 ? -7.789 -11.757 -11.555 1.00 77.44 173 THR A CA 1
ATOM 1401 C C . THR A 1 173 ? -8.581 -10.847 -10.633 1.00 77.44 173 THR A C 1
ATOM 1403 O O . THR A 1 173 ? -8.036 -9.954 -9.979 1.00 77.44 173 THR A O 1
ATOM 1406 N N . MET A 1 174 ? -9.879 -11.092 -10.583 1.00 74.62 174 MET A N 1
ATOM 1407 C CA . MET A 1 174 ? -10.824 -10.491 -9.665 1.00 74.62 174 MET A CA 1
ATOM 1408 C C . MET A 1 174 ? -10.956 -11.354 -8.416 1.00 74.62 174 MET A C 1
ATOM 1410 O O . MET A 1 174 ? -10.961 -12.580 -8.475 1.00 74.62 174 MET A O 1
ATOM 1414 N N . ILE A 1 175 ? -11.138 -10.703 -7.282 1.00 65.81 175 ILE A N 1
ATOM 1415 C CA . ILE A 1 175 ? -11.583 -11.303 -6.032 1.00 65.81 175 ILE A CA 1
ATOM 1416 C C . ILE A 1 175 ? -12.862 -10.566 -5.647 1.00 65.81 175 ILE A C 1
ATOM 1418 O O . ILE A 1 175 ? -12.818 -9.374 -5.331 1.00 65.81 175 ILE A O 1
ATOM 1422 N N . GLY A 1 176 ? -14.014 -11.233 -5.717 1.00 69.31 176 GLY A N 1
ATOM 1423 C CA . GLY A 1 176 ? -15.307 -10.551 -5.624 1.00 69.31 176 GLY A CA 1
ATOM 1424 C C . GLY A 1 176 ? -15.414 -9.442 -6.681 1.00 69.31 176 GLY A C 1
ATOM 1425 O O . GLY A 1 176 ? -15.492 -9.726 -7.874 1.00 69.31 176 GLY A O 1
ATOM 1426 N N . THR A 1 177 ? -15.398 -8.177 -6.250 1.00 65.38 177 THR A N 1
ATOM 1427 C CA . THR A 1 177 ? -15.401 -6.984 -7.123 1.00 65.38 177 THR A CA 1
ATOM 1428 C C . THR A 1 177 ? -14.042 -6.277 -7.223 1.00 65.38 177 THR A C 1
ATOM 1430 O O . THR A 1 177 ? -13.958 -5.219 -7.843 1.00 65.38 177 THR A O 1
ATOM 1433 N N . TYR A 1 178 ? -12.975 -6.826 -6.634 1.00 59.12 178 TYR A N 1
ATOM 1434 C CA . TYR A 1 178 ? -11.649 -6.203 -6.577 1.00 59.12 178 TYR A CA 1
ATOM 1435 C C . TYR A 1 178 ? -10.688 -6.801 -7.607 1.00 59.12 178 TYR A C 1
ATOM 1437 O O . TYR A 1 178 ? -10.382 -7.988 -7.497 1.00 59.12 178 TYR A O 1
ATOM 1445 N N . PRO A 1 179 ? -10.156 -6.019 -8.564 1.00 66.25 179 PRO A N 1
ATOM 1446 C CA . PRO A 1 179 ? -9.079 -6.483 -9.435 1.00 66.25 179 PRO A CA 1
ATOM 1447 C C . PRO A 1 179 ? -7.777 -6.545 -8.638 1.00 66.25 179 PRO A C 1
ATOM 1449 O O . PRO A 1 179 ? -7.319 -5.528 -8.132 1.00 66.25 179 PRO A O 1
ATOM 1452 N N . VAL A 1 180 ? -7.182 -7.726 -8.497 1.00 68.56 180 VAL A N 1
ATOM 1453 C CA . VAL A 1 180 ? -5.978 -7.934 -7.666 1.00 68.56 180 VAL A CA 1
ATOM 1454 C C . VAL A 1 180 ? -4.731 -8.121 -8.518 1.00 68.56 180 VAL A C 1
ATOM 1456 O O . VAL A 1 180 ? -3.627 -7.783 -8.097 1.00 68.56 180 VAL A O 1
ATOM 1459 N N . PHE A 1 181 ? -4.905 -8.613 -9.739 1.00 71.75 181 PHE A N 1
ATOM 1460 C CA . PHE A 1 181 ? -3.825 -8.802 -10.691 1.00 71.75 181 PHE A CA 1
ATOM 1461 C C . PHE A 1 181 ? -4.355 -8.609 -12.106 1.00 71.75 181 PHE A C 1
ATOM 1463 O O . PHE A 1 181 ? -5.480 -9.005 -12.399 1.00 71.75 181 PHE A O 1
ATOM 1470 N N . MET A 1 182 ? -3.556 -7.987 -12.966 1.00 79.38 182 MET A N 1
ATOM 1471 C CA . MET A 1 182 ? -3.869 -7.826 -14.379 1.00 79.38 182 MET A CA 1
ATOM 1472 C C . MET A 1 182 ? -2.613 -8.109 -15.193 1.00 79.38 182 MET A C 1
ATOM 1474 O O . MET A 1 182 ? -1.565 -7.519 -14.926 1.00 79.38 182 MET A O 1
ATOM 1478 N N . THR A 1 183 ? -2.726 -8.979 -16.189 1.00 80.50 183 THR A N 1
ATOM 1479 C CA . THR A 1 183 ? -1.695 -9.176 -17.212 1.00 80.50 183 THR A CA 1
ATOM 1480 C C . THR A 1 183 ? -2.262 -8.907 -18.584 1.00 80.50 183 THR A C 1
ATOM 1482 O O . THR A 1 183 ? -3.472 -8.963 -18.796 1.00 80.50 183 THR A O 1
ATOM 1485 N N . HIS A 1 184 ? -1.362 -8.589 -19.503 1.00 79.50 184 HIS A N 1
ATOM 1486 C CA . HIS A 1 184 ? -1.678 -8.378 -20.899 1.00 79.50 184 HIS A CA 1
ATOM 1487 C C . HIS A 1 184 ? -1.079 -9.506 -21.732 1.00 79.50 184 HIS A C 1
ATOM 1489 O O . HIS A 1 184 ? 0.067 -9.890 -21.483 1.00 79.50 184 HIS A O 1
ATOM 1495 N N . THR A 1 185 ? -1.838 -9.997 -22.704 1.00 69.12 185 THR A N 1
ATOM 1496 C CA . THR A 1 185 ? -1.372 -10.907 -23.759 1.00 69.12 185 THR A CA 1
ATOM 1497 C C . THR A 1 185 ? -1.881 -10.401 -25.086 1.00 69.12 185 THR A C 1
ATOM 1499 O O . THR A 1 185 ? -3.101 -10.108 -25.135 1.00 69.12 185 THR A O 1
#

pLDDT: mean 81.15, std 11.02, range [53.38, 95.75]